Protein AF-A0A357IWF5-F1 (afdb_monomer_lite)

Radius of gyration: 21.74 Å; chains: 1; bounding box: 66×55×66 Å

Secondary structure (DSSP, 8-state):
-HHHHHHHHHHHHHHHHHHHT-EE--S--TTEEEE--HHHHHHTPPEEE-GGG---SEEEEEEEEETTS-EEEEEEEEESS------SHHHHHHIIIIISSS-HHHHHH-SSEEEEEEEEEEE-TT-TBTTEEEEEEEEEEESS--TTSSS--EEEEEEESS-TTHHHHHHHH-S--GGGT---GGG-EEEE-STTT-EEE--S--TT--PPB-PPEEE--HHHHHHTT---SEEBTTB-PPS--GGGSS-PPP--PPPTT---

Foldseek 3Di:
DVVVVVVVVVVCVVVVQFVVQKDFDDLDDPFKAWDDDLQLCQFQFFWEQEPPLDAFPAWAKTWIQGPVRKIKMKIKGWAQWQAQPDDDPLSVCLCCCDTPPVVLVCQAFNGTDIFIKMWIWDAACPDPGPRIFTQKIKGWAFDPDDSHHNDTDTDIDMAGALGPPVVVVCVVPDDPPPCSRTNGNQQSYWYQDHRNHHTDGDRDDDVVRHDIGTHRYDYCDPVNCVNRLQDDSMHGPSYDHDDDDSSRSDHDDDPPDPDPDDDD

Sequence (264 aa):
MKHLIWIASLCLLIAGSYLCSLKNHTAEIAGFHPARNDSLAKTFAPGLRAGEYGIPERLLYRMSEASDGSIHIAYFFVWPYERNDSPGIMPWLSRTLYTDGLSLQGILFGPGDVEVIYLVLERNSGGPADGYRIKSMEFETAGDYDPRDFGVSHLPVQYTFPLESASDLRAAHGPNSDFLSFPGSRHLIFRVISWNHMFEWEPASRAGAEETVSLRPEYFSEEDWNHFGMFKPVESIVSRNRAHPEFAREAVPISIAPKPGVKK

Structure (mmCIF, N/CA/C/O backbone):
data_AF-A0A357IWF5-F1
#
_entry.id   AF-A0A357IWF5-F1
#
loop_
_atom_site.group_PDB
_atom_site.id
_atom_site.type_symbol
_atom_site.label_atom_id
_atom_site.label_alt_id
_atom_site.label_comp_id
_atom_site.label_asym_id
_atom_site.label_entity_id
_atom_site.label_seq_id
_atom_site.pdbx_PDB_ins_code
_atom_site.Cartn_x
_atom_site.Cartn_y
_atom_site.Cartn_z
_atom_site.occupancy
_atom_site.B_iso_or_equiv
_atom_site.auth_seq_id
_atom_site.auth_comp_id
_atom_site.auth_asym_id
_atom_site.auth_atom_id
_atom_site.pdbx_PDB_model_num
ATOM 1 N N . MET A 1 1 ? 40.881 30.559 10.255 1.00 66.25 1 MET A N 1
ATOM 2 C CA . MET A 1 1 ? 39.658 31.262 10.719 1.00 66.25 1 MET A CA 1
ATOM 3 C C . MET A 1 1 ? 38.550 31.326 9.669 1.00 66.25 1 MET A C 1
ATOM 5 O O . MET A 1 1 ? 37.487 30.807 9.959 1.00 66.25 1 MET A O 1
ATOM 9 N N . LYS A 1 2 ? 38.758 31.876 8.458 1.00 72.06 2 LYS A N 1
ATOM 10 C CA . LYS A 1 2 ? 37.687 31.993 7.437 1.00 72.06 2 LYS A CA 1
ATOM 11 C C . LYS A 1 2 ? 36.999 30.659 7.083 1.00 72.06 2 LYS A C 1
ATOM 13 O O . LYS A 1 2 ? 35.780 30.604 7.082 1.00 72.06 2 LYS A O 1
ATOM 18 N N . HIS A 1 3 ? 37.753 29.576 6.879 1.00 72.44 3 HIS A N 1
ATOM 19 C CA . HIS A 1 3 ? 37.180 28.248 6.595 1.00 72.44 3 HIS A CA 1
ATOM 20 C C . HIS A 1 3 ? 36.338 27.673 7.745 1.00 72.44 3 HIS A C 1
ATOM 22 O O . HIS A 1 3 ? 35.341 27.011 7.495 1.00 72.44 3 HIS A O 1
ATOM 28 N N . LEU A 1 4 ? 36.696 27.973 8.998 1.00 79.69 4 LEU A N 1
ATOM 29 C CA . LEU A 1 4 ? 35.954 27.500 10.169 1.00 79.69 4 LEU A CA 1
ATOM 30 C C . LEU A 1 4 ? 34.581 28.185 10.276 1.00 79.69 4 LEU A C 1
ATOM 32 O O . LEU A 1 4 ? 33.602 27.543 10.635 1.00 79.69 4 LEU A O 1
ATOM 36 N N . ILE A 1 5 ? 34.509 29.469 9.903 1.00 85.25 5 ILE A N 1
ATOM 37 C CA . ILE A 1 5 ? 33.255 30.233 9.849 1.00 85.25 5 ILE A CA 1
ATOM 38 C C . ILE A 1 5 ? 32.333 29.659 8.766 1.00 85.25 5 ILE A C 1
ATOM 40 O O . ILE A 1 5 ? 31.169 29.399 9.045 1.00 85.25 5 ILE A O 1
ATOM 44 N N . TRP A 1 6 ? 32.856 29.375 7.566 1.00 83.25 6 TRP A N 1
ATOM 45 C CA . TRP A 1 6 ? 32.070 28.766 6.483 1.00 83.25 6 TRP A CA 1
ATOM 46 C C . TRP A 1 6 ? 31.520 27.384 6.845 1.00 83.25 6 TRP A C 1
ATOM 48 O O . TRP A 1 6 ? 30.351 27.108 6.586 1.00 83.25 6 TRP A O 1
ATOM 58 N N . ILE A 1 7 ? 32.334 26.537 7.482 1.00 87.44 7 ILE A N 1
ATOM 59 C CA . ILE A 1 7 ? 31.899 25.210 7.938 1.00 87.44 7 ILE A CA 1
ATOM 60 C C . ILE A 1 7 ? 30.799 25.346 8.997 1.00 87.44 7 ILE A C 1
ATOM 62 O O . ILE A 1 7 ? 29.767 24.693 8.886 1.00 87.44 7 ILE A O 1
ATOM 66 N N . ALA A 1 8 ? 30.972 26.229 9.984 1.00 86.88 8 ALA A N 1
ATOM 67 C CA . ALA A 1 8 ? 29.962 26.454 11.016 1.00 86.88 8 ALA A CA 1
ATOM 68 C C . ALA A 1 8 ? 28.636 26.971 10.430 1.00 86.88 8 ALA A C 1
ATOM 70 O O . ALA A 1 8 ? 27.572 26.479 10.800 1.00 86.88 8 ALA A O 1
ATOM 71 N N . SER A 1 9 ? 28.687 27.911 9.481 1.00 86.69 9 SER A N 1
ATOM 72 C CA . SER A 1 9 ? 27.496 28.416 8.788 1.00 86.69 9 SER A CA 1
ATOM 73 C C . SER A 1 9 ? 26.788 27.330 7.978 1.00 86.69 9 SER A C 1
ATOM 75 O O . SER A 1 9 ? 25.564 27.243 8.026 1.00 86.69 9 SER A O 1
ATOM 77 N N . LEU A 1 10 ? 27.534 26.471 7.278 1.00 88.25 10 LEU A N 1
ATOM 78 C CA . LEU A 1 10 ? 26.957 25.351 6.535 1.00 88.25 10 LEU A CA 1
ATOM 79 C C . LEU A 1 10 ? 26.304 24.327 7.474 1.00 88.25 10 LEU A C 1
ATOM 81 O O . LEU A 1 10 ? 25.173 23.915 7.230 1.00 88.25 10 LEU A O 1
ATOM 85 N N . CYS A 1 11 ? 26.966 23.966 8.576 1.00 87.75 11 CYS A N 1
ATOM 86 C CA . CYS A 1 11 ? 26.395 23.067 9.580 1.00 87.75 11 CYS A CA 1
ATOM 87 C C . CYS A 1 11 ? 25.113 23.638 10.197 1.00 87.75 11 CYS A C 1
ATOM 89 O O . CYS A 1 11 ? 24.149 22.900 10.375 1.00 87.75 11 CYS A O 1
ATOM 91 N N . LEU A 1 12 ? 25.072 24.944 10.483 1.00 89.25 12 LEU A N 1
ATOM 92 C CA . LEU A 1 12 ? 23.871 25.613 10.990 1.00 89.25 12 LEU A CA 1
ATOM 93 C C . LEU A 1 12 ? 22.735 25.622 9.963 1.00 89.25 12 LEU A C 1
ATOM 95 O O . LEU A 1 12 ? 21.587 25.415 10.343 1.00 89.25 12 LEU A O 1
ATOM 99 N N . LEU A 1 13 ? 23.032 25.814 8.675 1.00 88.31 13 LEU A N 1
ATOM 100 C CA . LEU A 1 13 ? 22.029 25.736 7.608 1.00 88.31 13 LEU A CA 1
ATOM 101 C C . LEU A 1 13 ? 21.475 24.318 7.447 1.00 88.31 13 LEU A C 1
ATOM 103 O O . LEU A 1 13 ? 20.263 24.153 7.322 1.00 88.31 13 LEU A O 1
ATOM 107 N N . ILE A 1 14 ? 22.336 23.298 7.487 1.00 85.69 14 ILE A N 1
ATOM 108 C CA . ILE A 1 14 ? 21.919 21.891 7.420 1.00 85.69 14 ILE A CA 1
ATOM 109 C C . ILE A 1 14 ? 21.080 21.531 8.650 1.00 85.69 14 ILE A C 1
ATOM 111 O O . ILE A 1 14 ? 19.993 20.979 8.503 1.00 85.69 14 ILE A O 1
ATOM 115 N N . ALA A 1 15 ? 21.537 21.894 9.852 1.00 84.12 15 ALA A N 1
ATOM 116 C CA . ALA A 1 15 ? 20.805 21.651 11.092 1.00 84.12 15 ALA A CA 1
ATOM 117 C C . ALA A 1 15 ? 19.459 22.390 11.113 1.00 84.12 15 ALA A C 1
ATOM 119 O O . ALA A 1 15 ? 18.442 21.796 11.456 1.00 84.12 15 ALA A O 1
ATOM 120 N N . GLY A 1 16 ? 19.432 23.658 10.691 1.00 85.12 16 GLY A N 1
ATOM 121 C CA . GLY A 1 16 ? 18.205 24.442 10.563 1.00 85.12 16 GLY A CA 1
ATOM 122 C C . GLY A 1 16 ? 17.228 23.820 9.566 1.00 85.12 16 GLY A C 1
ATOM 123 O O . GLY A 1 16 ? 16.059 23.641 9.890 1.00 85.12 16 GLY A O 1
ATOM 124 N N . SER A 1 17 ? 17.714 23.400 8.395 1.00 79.00 17 SER A N 1
ATOM 125 C CA . SER A 1 17 ? 16.893 22.732 7.374 1.00 79.00 17 SER A CA 1
ATOM 126 C C . SER A 1 17 ? 16.339 21.394 7.869 1.00 79.00 17 SER A C 1
ATOM 128 O O . SER A 1 17 ? 15.168 21.094 7.645 1.00 79.00 17 SER A O 1
ATOM 130 N N . TYR A 1 18 ? 17.150 20.609 8.584 1.00 83.69 18 TYR A N 1
ATOM 131 C CA . TYR A 1 18 ? 16.715 19.358 9.202 1.00 83.69 18 TYR A CA 1
ATOM 132 C C . TYR A 1 18 ? 15.609 19.600 10.236 1.00 83.69 18 TYR A C 1
ATOM 134 O O . TYR A 1 18 ? 14.550 18.982 10.144 1.00 83.69 18 TYR A O 1
ATOM 142 N N . LEU A 1 19 ? 15.811 20.542 11.163 1.00 80.25 19 LEU A N 1
ATOM 143 C CA . LEU A 1 19 ? 14.831 20.875 12.201 1.00 80.25 19 LEU A CA 1
ATOM 144 C C . LEU A 1 19 ? 13.518 21.407 11.612 1.00 80.25 19 LEU A C 1
ATOM 146 O O . LEU A 1 19 ? 12.446 21.000 12.049 1.00 80.25 19 LEU A O 1
ATOM 150 N N . CYS A 1 20 ? 13.585 22.264 10.591 1.00 81.56 20 CYS A N 1
ATOM 151 C CA . CYS A 1 20 ? 12.398 22.764 9.893 1.00 81.56 20 CYS A CA 1
ATOM 152 C C . CYS A 1 20 ? 11.666 21.684 9.081 1.00 81.56 20 CYS A C 1
ATOM 154 O O . CYS A 1 20 ? 10.508 21.886 8.726 1.00 81.56 20 CYS A O 1
ATOM 156 N N . SER A 1 21 ? 12.314 20.555 8.777 1.00 80.62 21 SER A N 1
ATOM 157 C CA . SER A 1 21 ? 11.693 19.447 8.042 1.00 80.62 21 SER A CA 1
ATOM 158 C C . SER A 1 21 ? 10.912 18.472 8.922 1.00 80.62 21 SER A C 1
ATOM 160 O O . SER A 1 21 ? 10.249 17.587 8.380 1.00 80.62 21 SER A O 1
ATOM 162 N N . LEU A 1 22 ? 10.996 18.615 10.251 1.00 83.75 22 LEU A N 1
ATOM 163 C CA . LEU A 1 22 ? 10.382 17.673 11.178 1.00 83.75 22 LEU A CA 1
ATOM 164 C C . LEU A 1 22 ? 8.854 17.736 11.102 1.00 83.75 22 LEU A C 1
ATOM 166 O O . LEU A 1 22 ? 8.255 18.793 11.306 1.00 83.75 22 LEU A O 1
ATOM 170 N N . LYS A 1 23 ? 8.221 16.589 10.849 1.00 84.56 23 LYS A N 1
ATOM 171 C CA . LYS A 1 23 ? 6.759 16.431 10.888 1.00 84.56 23 LYS A CA 1
ATOM 172 C C . LYS A 1 23 ? 6.392 15.401 11.941 1.00 84.56 23 LYS A C 1
ATOM 174 O O . LYS A 1 23 ? 6.958 14.315 11.943 1.00 84.56 23 LYS A O 1
ATOM 179 N N . ASN A 1 24 ? 5.452 15.746 12.817 1.00 86.81 24 ASN A N 1
ATOM 180 C CA . ASN A 1 24 ? 4.969 14.843 13.857 1.00 86.81 24 ASN A CA 1
ATOM 181 C C . ASN A 1 24 ? 3.695 14.140 13.392 1.00 86.81 24 ASN A C 1
ATOM 183 O O . ASN A 1 24 ? 2.806 14.785 12.836 1.00 86.81 24 ASN A O 1
ATOM 187 N N . HIS A 1 25 ? 3.598 12.850 13.687 1.00 83.31 25 HIS A N 1
ATOM 188 C CA . HIS A 1 25 ? 2.455 12.005 13.365 1.00 83.31 25 HIS A CA 1
ATOM 189 C C . HIS A 1 25 ? 1.980 11.259 14.608 1.00 83.31 25 HIS A C 1
ATOM 191 O O . HIS A 1 25 ? 2.790 10.847 15.440 1.00 83.31 25 HIS A O 1
ATOM 197 N N . THR A 1 26 ? 0.671 11.047 14.722 1.00 80.88 26 THR A N 1
ATOM 198 C CA . THR A 1 26 ? 0.081 10.216 15.779 1.00 80.88 26 THR A CA 1
ATOM 199 C C . THR A 1 26 ? -0.259 8.834 15.235 1.00 80.88 26 THR A C 1
ATOM 201 O O . THR A 1 26 ? -0.707 8.688 14.094 1.00 80.88 26 THR A O 1
ATOM 204 N N . ALA A 1 27 ? -0.015 7.813 16.058 1.00 74.06 27 ALA A N 1
ATOM 205 C CA . ALA A 1 27 ? -0.447 6.451 15.762 1.00 74.06 27 ALA A CA 1
ATOM 206 C C . ALA A 1 27 ? -1.954 6.278 16.010 1.00 74.06 27 ALA A C 1
ATOM 208 O O . ALA A 1 27 ? -2.603 5.572 15.250 1.00 74.06 27 ALA A O 1
ATOM 209 N N . GLU A 1 28 ? -2.493 6.974 17.018 1.00 77.44 28 GLU A N 1
ATOM 210 C CA . GLU A 1 28 ? -3.918 6.958 17.350 1.00 77.44 28 GLU A CA 1
ATOM 211 C C . GLU A 1 28 ? -4.731 7.704 16.294 1.00 77.44 28 GLU A C 1
ATOM 213 O O . GLU A 1 28 ? -4.536 8.909 16.085 1.00 77.44 28 GLU A O 1
ATOM 218 N N . ILE A 1 29 ? -5.656 6.985 15.654 1.00 83.12 29 ILE A N 1
ATOM 219 C CA . ILE A 1 29 ? -6.571 7.530 14.649 1.00 83.12 29 ILE A CA 1
ATOM 220 C C . ILE A 1 29 ? -8.004 7.401 15.154 1.00 83.12 29 ILE A C 1
ATOM 222 O O . ILE A 1 29 ? -8.548 6.307 15.298 1.00 83.12 29 ILE A O 1
ATOM 226 N N . ALA A 1 30 ? -8.638 8.543 15.407 1.00 85.56 30 ALA A N 1
ATOM 227 C CA . ALA A 1 30 ? -10.015 8.579 15.872 1.00 85.56 30 ALA A CA 1
ATOM 228 C C . ALA A 1 30 ? -10.975 7.957 14.841 1.00 85.56 30 ALA A C 1
ATOM 230 O O . ALA A 1 30 ? -10.886 8.228 13.646 1.00 85.56 30 ALA A O 1
ATOM 231 N N . GLY A 1 31 ? -11.938 7.167 15.323 1.00 90.06 31 GLY A N 1
ATOM 232 C CA . GLY A 1 31 ? -13.009 6.602 14.495 1.00 90.06 31 GLY A CA 1
ATOM 233 C C . GLY A 1 31 ? -12.694 5.260 13.832 1.00 90.06 31 GLY A C 1
ATOM 234 O O . GLY A 1 31 ? -13.575 4.728 13.156 1.00 90.06 31 GLY A O 1
ATOM 235 N N . PHE A 1 32 ? -11.504 4.699 14.063 1.00 93.56 32 PHE A N 1
ATOM 236 C CA . PHE A 1 32 ? -11.125 3.358 13.620 1.00 93.56 32 PHE A CA 1
ATOM 237 C C . PHE A 1 32 ? -10.750 2.469 14.803 1.00 93.56 32 PHE A C 1
ATOM 239 O O . PHE A 1 32 ? -10.119 2.914 15.761 1.00 93.56 32 PHE A O 1
ATOM 246 N N . HIS A 1 33 ? -11.117 1.195 14.713 1.00 94.38 33 HIS A N 1
ATOM 247 C CA . HIS A 1 33 ? -10.737 0.170 15.674 1.00 94.38 33 HIS A CA 1
ATOM 248 C C . HIS A 1 33 ? -9.959 -0.938 14.960 1.00 94.38 33 HIS A C 1
ATOM 250 O O . HIS A 1 33 ? -10.519 -1.553 14.047 1.00 94.38 33 HIS A O 1
ATOM 256 N N . PRO A 1 34 ? -8.696 -1.215 15.341 1.00 94.50 34 PRO A N 1
AT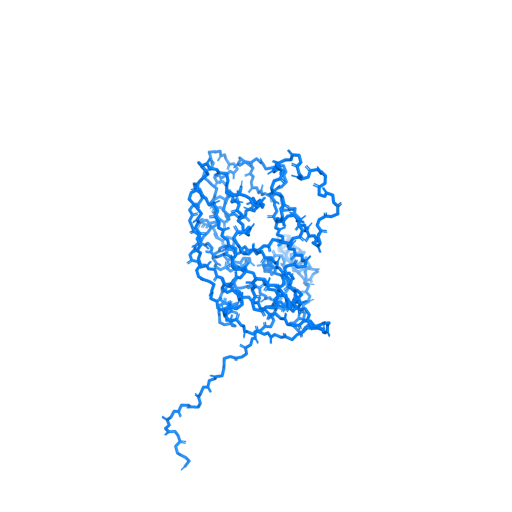OM 257 C CA . PRO A 1 34 ? -7.905 -2.248 14.688 1.00 94.50 34 PRO A CA 1
ATOM 258 C C . PRO A 1 34 ? -8.593 -3.607 14.825 1.00 94.50 34 PRO A C 1
ATOM 260 O O . PRO A 1 34 ? -9.034 -4.009 15.903 1.00 94.50 34 PRO A O 1
ATOM 263 N N . ALA A 1 35 ? -8.671 -4.324 13.711 1.00 94.25 35 ALA A N 1
ATOM 264 C CA . ALA A 1 35 ? -9.349 -5.602 13.599 1.00 94.25 35 ALA A CA 1
ATOM 265 C C . ALA A 1 35 ? -8.455 -6.636 12.905 1.00 94.25 35 ALA A C 1
ATOM 267 O O . ALA A 1 35 ? -7.536 -6.326 12.144 1.00 94.25 35 ALA A O 1
ATOM 268 N N . ARG A 1 36 ? -8.727 -7.912 13.177 1.00 95.31 36 ARG A N 1
ATOM 269 C CA . ARG A 1 36 ? -8.053 -9.033 12.525 1.00 95.31 36 ARG A CA 1
ATOM 270 C C . ARG A 1 36 ? -9.082 -10.085 12.144 1.00 95.31 36 ARG A C 1
ATOM 272 O O . ARG A 1 36 ? -9.692 -10.706 13.009 1.00 95.31 36 ARG A O 1
ATOM 279 N N . ASN A 1 37 ? -9.239 -10.297 10.840 1.00 94.88 37 ASN A N 1
ATOM 280 C CA . ASN A 1 37 ? -10.069 -11.358 10.286 1.00 94.88 37 ASN A CA 1
ATOM 281 C C . ASN A 1 37 ? -9.381 -11.987 9.066 1.00 94.88 37 ASN A C 1
ATOM 283 O O . ASN A 1 37 ? -9.545 -11.534 7.934 1.00 94.88 37 ASN A O 1
ATOM 287 N N . ASP A 1 38 ? -8.598 -13.034 9.321 1.00 95.44 38 ASP A N 1
ATOM 288 C CA . ASP A 1 38 ? -7.773 -13.719 8.321 1.00 95.44 38 ASP A CA 1
ATOM 289 C C . ASP A 1 38 ? -8.630 -14.346 7.199 1.00 95.44 38 ASP A C 1
ATOM 291 O O . ASP A 1 38 ? -8.203 -14.404 6.046 1.00 95.44 38 ASP A O 1
ATOM 295 N N . SER A 1 39 ? -9.858 -14.789 7.509 1.00 93.19 39 SER A N 1
ATOM 296 C CA . SER A 1 39 ? -10.787 -15.366 6.521 1.00 93.19 39 SER A CA 1
ATOM 297 C C . SER A 1 39 ? -11.302 -14.309 5.546 1.00 93.19 39 SER A C 1
ATOM 299 O O . SER A 1 39 ? -11.280 -14.509 4.328 1.00 93.19 39 SER A O 1
ATOM 301 N N . LEU A 1 40 ? -11.712 -13.153 6.074 1.00 93.00 40 LEU A N 1
ATOM 302 C CA . LEU A 1 40 ? -12.192 -12.038 5.263 1.00 93.00 40 LEU A CA 1
ATOM 303 C C . LEU A 1 40 ? -11.060 -11.458 4.406 1.00 93.00 40 LEU A C 1
ATOM 305 O O . LEU A 1 40 ? -11.250 -11.251 3.209 1.00 93.00 40 LEU A O 1
ATOM 309 N N . ALA A 1 41 ? -9.869 -11.284 4.989 1.00 95.25 41 ALA A N 1
ATOM 310 C CA . ALA A 1 41 ? -8.685 -10.831 4.260 1.00 95.25 41 ALA A CA 1
ATOM 311 C C . ALA A 1 41 ? -8.306 -11.800 3.129 1.00 95.25 41 ALA A C 1
ATOM 313 O O . ALA A 1 41 ? -8.039 -11.386 2.008 1.00 95.25 41 ALA A O 1
ATOM 314 N N . LYS A 1 42 ? -8.352 -13.115 3.377 1.00 94.19 42 LYS A N 1
ATOM 315 C CA . LYS A 1 42 ? -8.145 -14.118 2.322 1.00 94.19 42 LYS A CA 1
ATOM 316 C C . LYS A 1 42 ? -9.200 -14.029 1.226 1.00 94.19 42 LYS A C 1
ATOM 318 O O . LYS A 1 42 ? -8.881 -14.223 0.057 1.00 94.19 42 LYS A O 1
ATOM 323 N N . THR A 1 43 ? -10.446 -13.761 1.599 1.00 91.44 43 THR A N 1
ATOM 324 C CA . THR A 1 43 ? -11.548 -13.687 0.643 1.00 91.44 43 THR A CA 1
ATOM 325 C C . THR A 1 43 ? -11.371 -12.520 -0.309 1.00 91.44 43 THR A C 1
ATOM 327 O O . THR A 1 43 ? -11.578 -12.714 -1.495 1.00 91.44 43 THR A O 1
ATOM 330 N N . PHE A 1 44 ? -10.946 -11.352 0.170 1.00 93.12 44 PHE A N 1
ATOM 331 C CA . PHE A 1 44 ? -10.769 -10.144 -0.643 1.00 93.12 44 PHE A CA 1
ATOM 332 C C . PHE A 1 44 ? -9.307 -9.871 -1.033 1.00 93.12 44 PHE A C 1
ATOM 334 O O . PHE A 1 44 ? -8.973 -8.740 -1.377 1.00 93.12 44 PHE A O 1
ATOM 341 N N . ALA A 1 45 ? -8.440 -10.885 -0.980 1.00 94.56 45 ALA A N 1
ATOM 342 C CA . ALA A 1 45 ? -7.034 -10.735 -1.325 1.00 94.56 45 ALA A CA 1
ATOM 343 C C . ALA A 1 45 ? -6.869 -10.381 -2.817 1.00 94.56 45 ALA A C 1
ATOM 345 O O . ALA A 1 45 ? -7.402 -11.106 -3.666 1.00 94.56 45 ALA A O 1
ATOM 346 N N . PRO A 1 46 ? -6.135 -9.307 -3.156 1.00 94.12 46 PRO A N 1
ATOM 347 C CA . PRO A 1 46 ? -5.839 -8.973 -4.541 1.00 94.12 46 PRO A CA 1
ATOM 348 C C . PRO A 1 46 ? -4.875 -9.990 -5.169 1.00 94.12 46 PRO A C 1
ATOM 350 O O . PRO A 1 46 ? -3.936 -10.468 -4.530 1.00 94.12 46 PRO A O 1
ATOM 353 N N . GLY A 1 47 ? -5.106 -10.310 -6.440 1.00 92.12 47 GLY A N 1
ATOM 354 C CA . GLY A 1 47 ? -4.175 -11.053 -7.286 1.00 92.12 47 GLY A CA 1
ATOM 355 C C . GLY A 1 47 ? -3.336 -10.111 -8.145 1.00 92.12 47 GLY A C 1
ATOM 356 O O . GLY A 1 47 ? -3.797 -9.028 -8.509 1.00 92.12 47 GLY A O 1
ATOM 357 N N . LEU A 1 48 ? -2.128 -10.541 -8.510 1.00 91.31 48 LEU A N 1
ATOM 358 C CA . LEU A 1 48 ? -1.211 -9.764 -9.343 1.00 91.31 48 LEU A CA 1
ATOM 359 C C . LEU A 1 48 ? -0.909 -10.443 -10.676 1.00 91.31 48 LEU A C 1
ATOM 361 O O . LEU A 1 48 ? -0.727 -11.656 -10.744 1.00 91.31 48 LEU A O 1
ATOM 365 N N . ARG A 1 49 ? -0.770 -9.639 -11.727 1.00 90.25 49 ARG A N 1
ATOM 366 C CA . ARG A 1 49 ? -0.036 -9.977 -12.950 1.00 90.25 49 ARG A CA 1
ATOM 367 C C . ARG A 1 49 ? 1.255 -9.187 -12.937 1.00 90.25 49 ARG A C 1
ATOM 369 O O . ARG A 1 49 ? 1.252 -7.989 -13.205 1.00 90.25 49 ARG A O 1
ATOM 376 N N . ALA A 1 50 ? 2.317 -9.846 -12.503 1.00 83.88 50 ALA A N 1
ATOM 377 C CA . ALA A 1 50 ? 3.558 -9.162 -12.184 1.00 83.88 50 ALA A CA 1
ATOM 378 C C . ALA A 1 50 ? 4.597 -9.194 -13.318 1.00 83.88 50 ALA A C 1
ATOM 380 O O . ALA A 1 50 ? 5.549 -8.418 -13.310 1.00 83.88 50 ALA A O 1
ATOM 381 N N . GLY A 1 51 ? 4.396 -10.070 -14.302 1.00 82.50 51 GLY A N 1
ATOM 382 C CA . GLY A 1 51 ? 5.227 -10.204 -15.490 1.00 82.50 51 GLY A CA 1
ATOM 383 C C . GLY A 1 51 ? 6.724 -10.229 -15.258 1.00 82.50 51 GLY A C 1
ATOM 384 O O . GLY A 1 51 ? 7.233 -11.012 -14.455 1.00 82.50 51 GLY A O 1
ATOM 385 N N . GLU A 1 52 ? 7.448 -9.394 -16.000 1.00 81.31 52 GLU A N 1
ATOM 386 C CA . GLU A 1 52 ? 8.913 -9.350 -15.959 1.00 81.31 52 GLU A CA 1
ATOM 387 C C . GLU A 1 52 ? 9.479 -8.821 -14.632 1.00 81.31 52 GLU A C 1
ATOM 389 O O . GLU A 1 52 ? 10.650 -9.060 -14.313 1.00 81.31 52 GLU A O 1
ATOM 394 N N . TYR A 1 53 ? 8.643 -8.164 -13.826 1.00 82.38 53 TYR A N 1
ATOM 395 C CA . TYR A 1 53 ? 9.035 -7.532 -12.571 1.00 82.38 53 TYR A CA 1
ATOM 396 C C . TYR A 1 53 ? 9.244 -8.530 -11.420 1.00 82.38 53 TYR A C 1
ATOM 398 O O . TYR A 1 53 ? 9.819 -8.169 -10.394 1.00 82.38 53 TYR A O 1
ATOM 406 N N . GLY A 1 54 ? 8.893 -9.806 -11.617 1.00 83.94 54 GLY A N 1
ATOM 407 C CA . GLY A 1 54 ? 8.996 -10.857 -10.602 1.00 83.94 54 GLY A CA 1
ATOM 408 C C . GLY A 1 54 ? 7.748 -10.926 -9.727 1.00 83.94 54 GLY A C 1
ATOM 409 O O . GLY A 1 54 ? 6.754 -10.286 -10.022 1.00 83.94 54 GLY A O 1
ATOM 410 N N . ILE A 1 55 ? 7.773 -11.709 -8.652 1.00 88.94 55 ILE A N 1
ATOM 411 C CA . ILE A 1 55 ? 6.622 -11.896 -7.752 1.00 88.94 55 ILE A CA 1
ATOM 412 C C . ILE A 1 55 ? 6.977 -11.310 -6.376 1.00 88.94 55 ILE A C 1
ATOM 414 O O . ILE A 1 55 ? 8.117 -11.508 -5.947 1.00 88.94 55 ILE A O 1
ATOM 418 N N . PRO A 1 56 ? 6.047 -10.639 -5.667 1.00 92.69 56 PRO A N 1
ATOM 419 C CA . PRO A 1 56 ? 6.297 -10.204 -4.297 1.00 92.69 56 PRO A CA 1
ATOM 420 C C . PRO A 1 56 ? 6.565 -11.400 -3.379 1.00 92.69 56 PRO A C 1
ATOM 422 O O . PRO A 1 56 ? 5.978 -12.472 -3.533 1.00 92.69 56 PRO A O 1
ATOM 425 N N . GLU A 1 57 ? 7.413 -11.211 -2.377 1.00 94.31 57 GLU A N 1
ATOM 426 C CA . GLU A 1 57 ? 7.737 -12.248 -1.397 1.00 94.31 57 GLU A CA 1
ATOM 427 C C . GLU A 1 57 ? 6.559 -12.532 -0.469 1.00 94.31 57 GLU A C 1
ATOM 429 O O . GLU A 1 57 ? 6.336 -13.678 -0.069 1.00 94.31 57 GLU A O 1
ATOM 434 N N . ARG A 1 58 ? 5.811 -11.484 -0.100 1.00 96.31 58 ARG A N 1
ATOM 435 C CA . ARG A 1 58 ? 4.715 -11.567 0.869 1.00 96.31 58 ARG A CA 1
ATOM 436 C C . ARG A 1 58 ? 3.560 -10.657 0.473 1.00 96.31 58 ARG A C 1
ATOM 438 O O . ARG A 1 58 ? 3.748 -9.607 -0.136 1.00 96.31 58 ARG A O 1
ATOM 445 N N . LEU A 1 59 ? 2.363 -11.063 0.883 1.00 97.56 59 LEU A N 1
ATOM 446 C CA . LEU A 1 59 ? 1.177 -10.216 0.925 1.00 97.56 59 LEU A CA 1
ATOM 447 C C . LEU A 1 59 ? 0.784 -10.067 2.389 1.00 97.56 59 LEU A C 1
ATOM 449 O O . LEU A 1 59 ? 0.327 -11.024 3.010 1.00 97.56 59 LEU A O 1
ATOM 453 N N . LEU A 1 60 ? 0.984 -8.885 2.952 1.00 98.06 60 LEU A N 1
ATOM 454 C CA . LEU A 1 60 ? 0.591 -8.575 4.321 1.00 98.06 60 LEU A CA 1
ATOM 455 C C . LEU A 1 60 ? -0.729 -7.813 4.318 1.00 98.06 60 LEU A C 1
ATOM 457 O O . LEU A 1 60 ? -1.093 -7.206 3.315 1.00 98.06 60 LEU A O 1
ATOM 461 N N . TYR A 1 61 ? -1.465 -7.815 5.425 1.00 98.19 61 TYR A N 1
ATOM 462 C CA . TYR A 1 61 ? -2.634 -6.951 5.553 1.00 98.19 61 TYR A CA 1
ATOM 463 C C . TYR A 1 61 ? -2.794 -6.353 6.946 1.00 98.19 61 TYR A C 1
ATOM 465 O O . TYR A 1 61 ? -2.489 -6.985 7.960 1.00 98.19 61 TYR A O 1
ATOM 473 N N . ARG A 1 62 ? -3.357 -5.144 6.990 1.00 97.50 62 ARG A N 1
ATOM 474 C CA . ARG A 1 62 ? -3.966 -4.566 8.193 1.00 97.50 62 ARG A CA 1
ATOM 475 C C . ARG A 1 62 ? -5.418 -4.242 7.931 1.00 97.50 62 ARG A C 1
ATOM 477 O O . ARG A 1 62 ? -5.818 -3.983 6.798 1.00 97.50 62 ARG A O 1
ATOM 484 N N . MET A 1 63 ? -6.206 -4.293 8.991 1.00 96.88 63 MET A N 1
ATOM 485 C CA . MET A 1 63 ? -7.643 -4.121 8.922 1.00 96.88 63 MET A CA 1
ATOM 486 C C . MET A 1 63 ? -8.116 -3.312 10.119 1.00 96.88 63 MET A C 1
ATOM 488 O O . MET A 1 63 ? -7.610 -3.506 11.223 1.00 96.88 63 MET A O 1
ATOM 492 N N . SER A 1 64 ? -9.108 -2.459 9.892 1.00 96.88 64 SER A N 1
ATOM 493 C CA . SER A 1 64 ? -9.801 -1.722 10.946 1.00 96.88 64 SER A CA 1
ATOM 494 C C . SER A 1 64 ? -11.294 -1.646 10.645 1.00 96.88 64 SER A C 1
ATOM 496 O O . SER A 1 64 ? -11.702 -1.606 9.485 1.00 96.88 64 SER A O 1
ATOM 498 N N . GLU A 1 65 ? -12.112 -1.635 11.690 1.00 95.75 65 GLU A N 1
ATOM 499 C CA . GLU A 1 65 ? -13.543 -1.343 11.601 1.00 95.75 65 GLU A CA 1
ATOM 500 C C . GLU A 1 65 ? -13.761 0.145 11.880 1.00 95.75 65 GLU A C 1
ATOM 502 O O . GLU A 1 65 ? -13.254 0.682 12.869 1.00 95.75 65 GLU A O 1
ATOM 507 N N . ALA A 1 66 ? -14.477 0.818 10.985 1.00 95.44 66 ALA A N 1
ATOM 508 C CA . ALA A 1 66 ? -14.882 2.202 11.169 1.00 95.44 66 ALA A CA 1
ATOM 509 C C . ALA A 1 66 ? -16.148 2.294 12.035 1.00 95.44 66 ALA A C 1
ATOM 511 O O . ALA A 1 66 ? -16.889 1.325 12.210 1.00 95.44 66 ALA A O 1
ATOM 512 N N . SER A 1 67 ? -16.440 3.489 12.548 1.00 92.88 67 SER A N 1
ATOM 513 C CA . SER A 1 67 ? -17.617 3.745 13.395 1.00 92.88 67 SER A CA 1
ATOM 514 C C . SER A 1 67 ? -18.970 3.490 12.714 1.00 92.88 67 SER A C 1
ATOM 516 O O . SER A 1 67 ? -19.961 3.248 13.403 1.00 92.88 67 SER A O 1
ATOM 518 N N . ASP A 1 68 ? -19.024 3.513 11.379 1.00 92.94 68 ASP A N 1
ATOM 519 C CA . ASP A 1 68 ? -20.210 3.169 10.583 1.00 92.94 68 ASP A CA 1
ATOM 520 C C . ASP A 1 68 ? -20.366 1.651 10.341 1.00 92.94 68 ASP A C 1
ATOM 522 O O . ASP A 1 68 ? -21.321 1.216 9.694 1.00 92.94 68 ASP A O 1
ATOM 526 N N . GLY A 1 69 ? -19.448 0.838 10.876 1.00 92.62 69 GLY A N 1
ATOM 527 C CA . GLY A 1 69 ? -19.417 -0.616 10.730 1.00 92.62 69 GLY A CA 1
ATOM 528 C C . GLY A 1 69 ? -18.831 -1.109 9.404 1.00 92.62 69 GLY A C 1
ATOM 529 O O . GLY A 1 69 ? -18.913 -2.310 9.114 1.00 92.62 69 GLY A O 1
ATOM 530 N N . SER A 1 70 ? -18.274 -0.219 8.575 1.00 95.25 70 SER A N 1
ATOM 531 C CA . SER A 1 70 ? -17.499 -0.616 7.399 1.00 95.25 70 SER A CA 1
ATOM 532 C C . SER A 1 70 ? -16.125 -1.161 7.800 1.00 95.25 70 SER A C 1
ATOM 534 O O . SER A 1 70 ? -15.539 -0.783 8.816 1.00 95.25 70 SER A O 1
ATOM 536 N N . ILE A 1 71 ? -15.619 -2.102 7.004 1.00 96.38 71 ILE A N 1
ATOM 537 C CA . ILE A 1 71 ? -14.317 -2.732 7.216 1.00 96.38 71 ILE A CA 1
ATOM 538 C C . ILE A 1 71 ? -13.333 -2.155 6.211 1.00 96.38 71 ILE A C 1
ATOM 540 O O . ILE A 1 71 ? -13.527 -2.262 5.004 1.00 96.38 71 ILE A O 1
ATOM 544 N N . HIS A 1 72 ? -12.250 -1.591 6.716 1.00 97.62 72 HIS A N 1
ATOM 545 C CA . HIS A 1 72 ? -11.150 -1.065 5.929 1.00 97.62 72 HIS A CA 1
ATOM 546 C C . HIS A 1 72 ? -10.024 -2.093 5.929 1.00 97.62 72 HIS A C 1
ATOM 548 O O . HIS A 1 72 ? -9.612 -2.542 6.999 1.00 97.62 72 HIS A O 1
ATOM 554 N N . ILE A 1 73 ? -9.535 -2.488 4.754 1.00 97.75 73 ILE A N 1
ATOM 555 C CA . ILE A 1 73 ? -8.422 -3.435 4.614 1.00 97.75 73 ILE A CA 1
ATOM 556 C C . ILE A 1 73 ? -7.352 -2.813 3.728 1.00 97.75 73 ILE A C 1
ATOM 558 O O . ILE A 1 73 ? -7.632 -2.435 2.595 1.00 97.75 73 ILE A O 1
ATOM 562 N N . ALA A 1 74 ? -6.125 -2.743 4.230 1.00 98.19 74 ALA A N 1
ATOM 563 C CA . ALA A 1 74 ? -4.945 -2.413 3.447 1.00 98.19 74 ALA A CA 1
ATOM 564 C C . ALA A 1 74 ? -4.139 -3.691 3.210 1.00 98.19 74 ALA A C 1
ATOM 566 O O . ALA A 1 74 ? -3.775 -4.369 4.174 1.00 98.19 74 ALA A O 1
ATOM 567 N N . TYR A 1 75 ? -3.876 -4.008 1.948 1.00 97.94 75 TYR A N 1
ATOM 568 C CA . TYR A 1 75 ? -3.018 -5.103 1.510 1.00 97.94 75 TYR A CA 1
ATOM 569 C C . TYR A 1 75 ? -1.672 -4.547 1.075 1.00 97.94 75 TYR A C 1
ATOM 571 O O . TYR A 1 75 ? -1.638 -3.630 0.265 1.00 97.94 75 TYR A O 1
ATOM 579 N N . PHE A 1 76 ? -0.592 -5.117 1.596 1.00 97.38 76 PHE A N 1
ATOM 580 C CA . PHE A 1 76 ? 0.776 -4.672 1.388 1.00 97.38 76 PHE A CA 1
ATOM 581 C C . PHE A 1 76 ? 1.565 -5.763 0.666 1.00 97.38 76 PHE A C 1
ATOM 583 O O . PHE A 1 76 ? 1.834 -6.822 1.238 1.00 97.38 76 PHE A O 1
ATOM 590 N N . PHE A 1 77 ? 1.924 -5.522 -0.587 1.00 95.94 77 PHE A N 1
ATOM 591 C CA . PHE A 1 77 ? 2.833 -6.369 -1.344 1.00 95.94 77 PHE A CA 1
ATOM 592 C C . PHE A 1 77 ? 4.266 -6.018 -0.980 1.00 95.94 77 PHE A C 1
ATOM 594 O O . PHE A 1 77 ? 4.673 -4.872 -1.122 1.00 95.94 77 PHE A O 1
ATOM 601 N N . VAL A 1 78 ? 5.014 -7.006 -0.497 1.00 94.69 78 VAL A N 1
ATOM 602 C CA . VAL A 1 78 ? 6.411 -6.829 -0.099 1.00 94.69 78 VAL A CA 1
ATOM 603 C C . VAL A 1 78 ? 7.314 -7.410 -1.172 1.00 94.69 78 VAL A C 1
ATOM 605 O O . VAL A 1 78 ? 7.269 -8.610 -1.449 1.00 94.69 78 VAL A O 1
ATOM 608 N N . TRP A 1 79 ? 8.160 -6.564 -1.733 1.00 92.00 79 TRP A N 1
ATOM 609 C CA . TRP A 1 79 ? 9.219 -6.904 -2.668 1.00 92.00 79 TRP A CA 1
ATOM 610 C C . TRP A 1 79 ? 10.579 -6.820 -1.968 1.00 92.00 79 TRP A C 1
ATOM 612 O O . TRP A 1 79 ? 10.743 -6.045 -1.022 1.00 92.00 79 TRP A O 1
ATOM 622 N N . PRO A 1 80 ? 11.589 -7.572 -2.428 1.00 87.50 80 PRO A N 1
ATOM 623 C CA . PRO A 1 80 ? 12.922 -7.495 -1.836 1.00 87.50 80 PRO A CA 1
ATOM 624 C C . PRO A 1 80 ? 13.606 -6.145 -2.107 1.00 87.50 80 PRO A C 1
ATOM 626 O O . PRO A 1 80 ? 14.411 -5.691 -1.296 1.00 87.50 80 PRO A O 1
ATOM 629 N N . TYR A 1 81 ? 13.301 -5.520 -3.246 1.00 83.00 81 TYR A N 1
ATOM 630 C CA . TYR A 1 81 ? 13.810 -4.222 -3.691 1.00 83.00 81 TYR A CA 1
ATOM 631 C C . TYR A 1 81 ? 12.991 -3.718 -4.888 1.00 83.00 81 TYR A C 1
ATOM 633 O O . TYR A 1 81 ? 12.342 -4.511 -5.574 1.00 83.00 81 TYR A O 1
ATOM 641 N N . GLU A 1 82 ? 13.079 -2.419 -5.169 1.00 82.44 82 GLU A N 1
ATOM 642 C CA . GLU A 1 82 ? 12.539 -1.801 -6.387 1.00 82.44 82 GLU A CA 1
ATOM 643 C C . GLU A 1 82 ? 13.411 -2.165 -7.604 1.00 82.44 82 GLU A C 1
ATOM 645 O O . GLU A 1 82 ? 14.649 -2.119 -7.538 1.00 82.44 82 GLU A O 1
ATOM 650 N N . ARG A 1 83 ? 12.791 -2.543 -8.731 1.00 80.00 83 ARG A N 1
ATOM 651 C CA . ARG A 1 83 ? 13.505 -3.098 -9.895 1.00 80.00 83 ARG A CA 1
ATOM 652 C C . ARG A 1 83 ? 13.338 -2.250 -11.153 1.00 80.00 83 ARG A C 1
ATOM 654 O O . ARG A 1 83 ? 12.367 -2.389 -11.891 1.00 80.00 83 ARG A O 1
ATOM 661 N N . ASN A 1 84 ? 14.363 -1.464 -11.482 1.00 81.69 84 ASN A N 1
ATOM 662 C CA . ASN A 1 84 ? 14.483 -0.793 -12.778 1.00 81.69 84 ASN A CA 1
ATOM 663 C C . ASN A 1 84 ? 15.583 -1.431 -13.637 1.00 81.69 84 ASN A C 1
ATOM 665 O O . ASN A 1 84 ? 16.754 -1.079 -13.497 1.00 81.69 84 ASN A O 1
ATOM 669 N N . ASP A 1 85 ? 15.221 -2.314 -14.568 1.00 81.31 85 ASP A N 1
ATOM 670 C CA . ASP A 1 85 ? 16.182 -3.004 -15.448 1.00 81.31 85 ASP A CA 1
ATOM 671 C C . ASP A 1 85 ? 16.536 -2.224 -16.722 1.00 81.31 85 ASP A C 1
ATOM 673 O O . ASP A 1 85 ? 17.318 -2.688 -17.558 1.00 81.31 85 ASP A O 1
ATOM 677 N N . SER A 1 86 ? 15.994 -1.019 -16.888 1.00 84.12 86 SER A N 1
ATOM 678 C CA . SER A 1 86 ? 16.173 -0.259 -18.117 1.00 84.12 86 SER A CA 1
ATOM 679 C C . SER A 1 86 ? 17.633 0.135 -18.350 1.00 84.12 86 SER A C 1
ATOM 681 O O . SER A 1 86 ? 18.370 0.464 -17.405 1.00 84.12 86 SER A O 1
ATOM 683 N N . PRO A 1 87 ? 18.078 0.161 -19.619 1.00 83.00 87 PRO A N 1
ATOM 684 C CA . PRO A 1 87 ? 19.377 0.707 -19.972 1.00 83.00 87 PRO A CA 1
ATOM 685 C C . PRO A 1 87 ? 19.365 2.239 -19.874 1.00 83.00 87 PRO A C 1
ATOM 687 O O . PRO A 1 87 ? 18.365 2.890 -20.169 1.00 83.00 87 PRO A O 1
ATOM 690 N N . GLY A 1 88 ? 20.508 2.829 -19.520 1.00 85.75 88 GLY A N 1
ATOM 691 C CA . GLY A 1 88 ? 20.698 4.281 -19.500 1.00 85.75 88 GLY A CA 1
ATOM 692 C C . GLY A 1 88 ? 21.460 4.773 -18.273 1.00 85.75 88 GLY A C 1
ATOM 693 O O . GLY A 1 88 ? 21.643 4.042 -17.301 1.00 85.75 88 GLY A O 1
ATOM 694 N N . ILE A 1 89 ? 21.896 6.034 -18.325 1.00 84.62 89 ILE A N 1
ATOM 695 C CA . ILE A 1 89 ? 22.632 6.675 -17.225 1.00 84.62 89 ILE A CA 1
ATOM 696 C C . ILE A 1 89 ? 21.706 6.928 -16.028 1.00 84.62 89 ILE A C 1
ATOM 698 O O . ILE A 1 89 ? 22.113 6.666 -14.901 1.00 84.62 89 ILE A O 1
ATOM 702 N N . MET A 1 90 ? 20.466 7.384 -16.258 1.00 86.56 90 MET A N 1
ATOM 703 C CA . MET A 1 90 ? 19.511 7.651 -15.173 1.00 86.56 90 MET A CA 1
ATOM 704 C C . MET A 1 90 ? 19.066 6.372 -14.444 1.00 86.56 90 MET A C 1
ATOM 706 O O . MET A 1 90 ? 19.195 6.347 -13.220 1.00 86.56 90 MET A O 1
ATOM 710 N N . PRO A 1 91 ? 18.681 5.274 -15.130 1.00 81.38 91 PRO A N 1
ATOM 711 C CA . PRO A 1 91 ? 18.402 4.000 -14.466 1.00 81.38 91 PRO A CA 1
ATOM 712 C C . PRO A 1 91 ? 19.618 3.428 -13.730 1.00 81.38 91 PRO A C 1
ATOM 714 O O . PRO A 1 91 ? 19.494 2.929 -12.616 1.00 81.38 91 PRO A O 1
ATOM 717 N N . TRP A 1 92 ? 20.821 3.536 -14.312 1.00 82.88 92 TRP A N 1
ATOM 718 C CA . TRP A 1 92 ? 22.056 3.113 -13.642 1.00 82.88 92 TRP A CA 1
ATOM 719 C C . TRP A 1 92 ? 22.323 3.909 -12.359 1.00 82.88 92 TRP A C 1
ATOM 721 O O . TRP A 1 92 ? 22.701 3.323 -11.342 1.00 82.88 92 TRP A O 1
ATOM 731 N N . LEU A 1 93 ? 22.106 5.227 -12.394 1.00 79.50 93 LEU A N 1
ATOM 732 C CA . LEU A 1 93 ? 22.257 6.097 -11.234 1.00 79.50 93 LEU A CA 1
ATOM 733 C C . LEU A 1 93 ? 21.219 5.768 -10.157 1.00 79.50 93 LEU A C 1
ATOM 735 O O . LEU A 1 93 ? 21.585 5.671 -8.989 1.00 79.50 93 LEU A O 1
ATOM 739 N N . SER A 1 94 ? 19.959 5.556 -10.549 1.00 80.75 94 SER A N 1
ATOM 740 C CA . SER A 1 94 ? 18.891 5.129 -9.639 1.00 80.75 94 SER A CA 1
ATOM 741 C C . SER A 1 94 ? 19.264 3.811 -8.954 1.00 80.75 94 SER A C 1
ATOM 743 O O . SER A 1 94 ? 19.369 3.775 -7.731 1.00 80.75 94 SER A O 1
ATOM 745 N N . ARG A 1 95 ? 19.654 2.774 -9.709 1.00 82.62 95 ARG A N 1
ATOM 746 C CA . ARG A 1 95 ? 20.106 1.499 -9.123 1.00 82.62 95 ARG A CA 1
ATOM 747 C C . ARG A 1 95 ? 21.287 1.668 -8.167 1.00 82.62 95 ARG A C 1
ATOM 749 O O . ARG A 1 95 ? 21.291 1.134 -7.065 1.00 82.62 95 ARG A O 1
ATOM 756 N N . THR A 1 96 ? 22.293 2.444 -8.561 1.00 77.50 96 THR A N 1
ATOM 757 C CA . THR A 1 96 ? 23.529 2.580 -7.776 1.00 77.50 96 THR A CA 1
ATOM 758 C C . THR A 1 96 ? 23.321 3.398 -6.496 1.00 77.50 96 THR A C 1
ATOM 760 O O . THR A 1 96 ? 23.893 3.065 -5.460 1.00 77.50 96 THR A O 1
ATOM 763 N N . LEU A 1 97 ? 22.527 4.472 -6.538 1.00 76.56 97 LEU A N 1
ATOM 764 C CA . LEU A 1 97 ? 22.321 5.355 -5.383 1.00 76.56 97 LEU A CA 1
ATOM 765 C C . LEU A 1 97 ? 21.140 4.925 -4.506 1.00 76.56 97 LEU A C 1
ATOM 767 O O . LEU A 1 97 ? 21.192 5.083 -3.287 1.00 76.56 97 LEU A O 1
ATOM 771 N N . TYR A 1 98 ? 20.067 4.435 -5.118 1.00 69.00 98 TYR A N 1
ATOM 772 C CA . TYR A 1 98 ? 18.777 4.271 -4.462 1.00 69.00 98 TYR A CA 1
ATOM 773 C C . TYR A 1 98 ? 18.542 2.835 -3.987 1.00 69.00 98 TYR A C 1
ATOM 775 O O . TYR A 1 98 ? 18.307 2.652 -2.790 1.00 69.00 98 TYR A O 1
ATOM 783 N N . THR A 1 99 ? 18.685 1.839 -4.872 1.00 66.19 99 THR A N 1
ATOM 784 C CA . THR A 1 99 ? 18.269 0.451 -4.590 1.00 66.19 99 THR A CA 1
ATOM 785 C C . THR A 1 99 ? 19.410 -0.510 -4.218 1.00 66.19 99 THR A C 1
ATOM 787 O O . THR A 1 99 ? 19.185 -1.394 -3.399 1.00 66.19 99 THR A O 1
ATOM 790 N N . ASP A 1 100 ? 20.638 -0.325 -4.725 1.00 66.56 100 ASP A N 1
ATOM 791 C CA . ASP A 1 100 ? 21.738 -1.305 -4.583 1.00 66.56 100 ASP A CA 1
ATOM 792 C C . ASP A 1 100 ? 22.962 -0.749 -3.808 1.00 66.56 100 ASP A C 1
ATOM 794 O O . ASP A 1 100 ? 23.241 -1.153 -2.681 1.00 66.56 100 ASP A O 1
ATOM 798 N N . GLY A 1 101 ? 23.690 0.234 -4.361 1.00 51.56 101 GLY A N 1
ATOM 799 C CA . GLY A 1 101 ? 25.058 0.581 -3.918 1.00 51.56 101 GLY A CA 1
ATOM 800 C C . GLY A 1 101 ? 25.199 1.513 -2.701 1.00 51.56 101 GLY A C 1
ATOM 801 O O . GLY A 1 101 ? 26.137 1.361 -1.918 1.00 51.56 101 GLY A O 1
ATOM 802 N N . LEU A 1 102 ? 24.293 2.480 -2.521 1.00 59.28 102 LEU A N 1
ATOM 803 C CA . LEU A 1 102 ? 24.223 3.346 -1.326 1.00 59.28 102 LEU A CA 1
ATOM 804 C C . LEU A 1 102 ? 22.956 3.104 -0.485 1.00 59.28 102 LEU A C 1
ATOM 806 O O . LEU A 1 102 ? 22.801 3.743 0.555 1.00 59.28 102 LEU A O 1
ATOM 810 N N . SER A 1 103 ? 22.074 2.205 -0.955 1.00 67.69 103 SER A N 1
ATOM 811 C CA . SER A 1 103 ? 20.764 1.815 -0.401 1.00 67.69 103 SER A CA 1
ATOM 812 C C . SER A 1 103 ? 20.053 2.935 0.373 1.00 67.69 103 SER A C 1
ATOM 814 O O . SER A 1 103 ? 19.660 2.791 1.535 1.00 67.69 103 SER A O 1
ATOM 816 N N . LEU A 1 104 ? 19.897 4.099 -0.272 1.00 73.81 104 LEU A N 1
ATOM 817 C CA . LEU A 1 104 ? 19.164 5.224 0.312 1.00 73.81 104 LEU A CA 1
ATOM 818 C C . LEU A 1 104 ? 17.711 4.843 0.607 1.00 73.81 104 LEU A C 1
ATOM 820 O O . LEU A 1 104 ? 17.165 5.316 1.599 1.00 73.81 104 LEU A O 1
ATOM 824 N N . GLN A 1 105 ? 17.109 3.959 -0.192 1.00 76.56 105 GLN A N 1
ATOM 825 C CA . GLN A 1 105 ? 15.776 3.415 0.068 1.00 76.56 105 GLN A CA 1
ATOM 826 C C . GLN A 1 105 ? 15.701 2.760 1.457 1.00 76.56 105 GLN A C 1
ATOM 828 O O . GLN A 1 105 ? 14.840 3.120 2.261 1.00 76.56 105 GLN A O 1
ATOM 833 N N . GLY A 1 106 ? 16.664 1.890 1.779 1.00 77.50 106 GLY A N 1
ATOM 834 C CA . GLY A 1 106 ? 16.760 1.216 3.074 1.00 77.50 106 GLY A CA 1
ATOM 835 C C . GLY A 1 106 ? 16.887 2.184 4.250 1.00 77.50 106 GLY A C 1
ATOM 836 O O . GLY A 1 106 ? 16.257 1.996 5.289 1.00 77.50 106 GLY A O 1
ATOM 837 N N . ILE A 1 107 ? 17.660 3.257 4.077 1.00 79.38 107 ILE A N 1
ATOM 838 C CA . ILE A 1 107 ? 17.867 4.284 5.109 1.00 79.38 107 ILE A CA 1
ATOM 839 C C . ILE A 1 107 ? 16.611 5.146 5.298 1.00 79.38 107 ILE A C 1
ATOM 841 O O . ILE A 1 107 ? 16.206 5.417 6.428 1.00 79.38 107 ILE A O 1
ATOM 845 N N . LEU A 1 108 ? 15.998 5.588 4.198 1.00 79.38 108 LEU A N 1
ATOM 846 C CA . LEU A 1 108 ? 14.862 6.510 4.216 1.00 79.38 108 LEU A CA 1
ATOM 847 C C . LEU A 1 108 ? 13.570 5.819 4.672 1.00 79.38 108 LEU A C 1
ATOM 849 O O . LEU A 1 108 ? 12.808 6.384 5.467 1.00 79.38 108 LEU A O 1
ATOM 853 N N . PHE A 1 109 ? 13.331 4.606 4.171 1.00 79.12 109 PHE A N 1
ATOM 854 C CA . PHE A 1 109 ? 12.046 3.917 4.261 1.00 79.12 109 PHE A CA 1
ATOM 855 C C . PHE A 1 109 ? 12.105 2.591 5.020 1.00 79.12 109 PHE A C 1
ATOM 857 O O . PHE A 1 109 ? 11.074 2.167 5.526 1.00 79.12 109 PHE A O 1
ATOM 864 N N . GLY A 1 110 ? 13.279 1.981 5.189 1.00 83.94 110 GLY A N 1
ATOM 865 C CA . GLY A 1 110 ? 13.430 0.636 5.755 1.00 83.94 110 GLY A CA 1
ATOM 866 C C . GLY A 1 110 ? 13.638 -0.429 4.670 1.00 83.94 110 GLY A C 1
ATOM 867 O O . GLY A 1 110 ? 13.650 -0.093 3.488 1.00 83.94 110 GLY A O 1
ATOM 868 N N . PRO A 1 111 ? 13.814 -1.705 5.046 1.00 88.06 111 PRO A N 1
ATOM 869 C CA . PRO A 1 111 ? 14.100 -2.796 4.116 1.00 88.06 111 PRO A CA 1
ATOM 870 C C . PRO A 1 111 ? 12.952 -3.047 3.133 1.00 88.06 111 PRO A C 1
ATOM 872 O O . PRO A 1 111 ? 11.798 -2.734 3.428 1.00 88.06 111 PRO A O 1
ATOM 875 N N . GLY A 1 112 ? 13.287 -3.659 1.997 1.00 86.31 112 GLY A N 1
ATOM 876 C CA . GLY A 1 112 ? 12.328 -4.052 0.971 1.00 86.31 112 GLY A CA 1
ATOM 877 C C . GLY A 1 112 ? 11.659 -2.879 0.266 1.00 86.31 112 GLY A C 1
ATOM 878 O O . GLY A 1 112 ? 11.950 -1.706 0.514 1.00 86.31 112 GLY A O 1
ATOM 879 N N . ASP A 1 113 ? 10.718 -3.221 -0.596 1.00 89.19 113 ASP A N 1
ATOM 880 C CA . ASP A 1 113 ? 9.770 -2.287 -1.171 1.00 89.19 113 ASP A CA 1
ATOM 881 C C . ASP A 1 113 ? 8.332 -2.736 -0.873 1.00 89.19 113 ASP A C 1
ATOM 883 O O . ASP A 1 113 ? 8.074 -3.938 -0.820 1.00 89.19 113 ASP A O 1
ATOM 887 N N . VAL A 1 114 ? 7.433 -1.810 -0.521 1.00 92.94 114 VAL A N 1
ATOM 888 C CA . VAL A 1 114 ? 6.164 -2.164 0.147 1.00 92.94 114 VAL A CA 1
ATOM 889 C C . VAL A 1 114 ? 5.002 -1.360 -0.406 1.00 92.94 114 VAL A C 1
ATOM 891 O O . VAL A 1 114 ? 4.805 -0.208 -0.014 1.00 92.94 114 VAL A O 1
ATOM 894 N N . GLU A 1 115 ? 4.168 -2.044 -1.189 1.00 94.19 115 GLU A N 1
ATOM 895 C CA . GLU A 1 115 ? 3.111 -1.423 -1.980 1.00 94.19 115 GLU A CA 1
ATOM 896 C C . GLU A 1 115 ? 1.716 -1.733 -1.517 1.00 94.19 115 GLU A C 1
ATOM 898 O O . GLU A 1 115 ? 1.408 -2.873 -1.179 1.00 94.19 115 GLU A O 1
ATOM 903 N N . VAL A 1 116 ? 0.847 -0.724 -1.534 1.00 95.69 116 VAL A N 1
ATOM 904 C CA . VAL A 1 116 ? -0.458 -0.810 -0.888 1.00 95.69 116 VAL A CA 1
ATOM 905 C C . VAL A 1 116 ? -1.624 -0.776 -1.873 1.00 95.69 116 VAL A C 1
ATOM 907 O O . VAL A 1 116 ? -1.724 0.090 -2.738 1.00 95.69 116 VAL A O 1
ATOM 910 N N . ILE A 1 117 ? -2.562 -1.703 -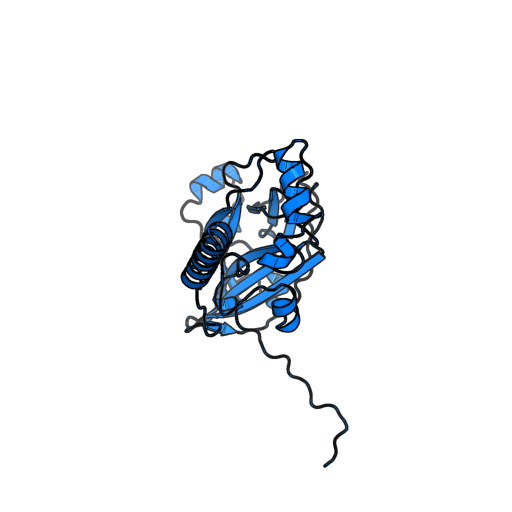1.678 1.00 96.44 117 ILE A N 1
ATOM 911 C CA . ILE A 1 117 ? -3.917 -1.655 -2.234 1.00 96.44 117 ILE A CA 1
ATOM 912 C C . ILE A 1 117 ? -4.900 -1.609 -1.068 1.00 96.44 117 ILE A C 1
ATOM 914 O O . ILE A 1 117 ? -4.879 -2.464 -0.180 1.00 96.44 117 ILE A O 1
ATOM 918 N N . TYR A 1 118 ? -5.782 -0.619 -1.070 1.00 95.94 118 TYR A N 1
ATOM 919 C CA . TYR A 1 118 ? -6.763 -0.381 -0.017 1.00 95.94 118 TYR A CA 1
ATOM 920 C C . TYR A 1 118 ? -8.175 -0.694 -0.511 1.00 95.94 118 TYR A C 1
ATOM 922 O O . TYR A 1 118 ? -8.570 -0.282 -1.596 1.00 95.94 118 TYR A O 1
ATOM 930 N N . LEU A 1 119 ? -8.945 -1.418 0.303 1.00 96.25 119 LEU A N 1
ATOM 931 C CA . LEU A 1 119 ? -10.362 -1.697 0.092 1.00 96.25 119 LEU A CA 1
ATOM 932 C C . LEU A 1 119 ? -11.202 -1.188 1.268 1.00 96.25 119 LEU A C 1
ATOM 934 O O . LEU A 1 119 ? -10.843 -1.388 2.432 1.00 96.25 119 LEU A O 1
ATOM 938 N N . VAL A 1 120 ? -12.384 -0.652 0.960 1.00 96.19 120 VAL A N 1
ATOM 939 C CA . VAL A 1 120 ? -13.479 -0.485 1.926 1.00 96.19 120 VAL A CA 1
ATOM 940 C C . VAL A 1 120 ? -14.551 -1.506 1.622 1.00 96.19 120 VAL A C 1
ATOM 942 O O . VAL A 1 120 ? -15.049 -1.587 0.498 1.00 96.19 120 VAL A O 1
ATOM 945 N N . LEU A 1 121 ? -14.941 -2.263 2.637 1.00 94.38 121 LEU A N 1
ATOM 946 C CA . LEU A 1 121 ? -16.020 -3.229 2.575 1.00 94.38 121 LEU A CA 1
ATOM 947 C C . LEU A 1 121 ? -17.198 -2.735 3.407 1.00 94.38 121 LEU A C 1
ATOM 949 O O . LEU A 1 121 ? -17.036 -2.277 4.536 1.00 94.38 121 LEU A O 1
ATOM 953 N N . GLU A 1 122 ? -18.401 -2.903 2.883 1.00 92.38 122 GLU A N 1
ATOM 954 C CA . GLU A 1 122 ? -19.633 -2.655 3.623 1.00 92.38 122 GLU A CA 1
ATOM 955 C C . GLU A 1 122 ? -20.422 -3.947 3.815 1.00 92.38 122 GLU A C 1
ATOM 957 O O . GLU A 1 122 ? -20.330 -4.885 3.011 1.00 92.38 122 GLU A O 1
ATOM 962 N N . ARG A 1 123 ? -21.205 -4.004 4.897 1.00 89.56 123 ARG A N 1
ATOM 963 C CA . ARG A 1 123 ? -22.082 -5.145 5.160 1.00 89.56 123 ARG A CA 1
ATOM 964 C C . ARG A 1 123 ? -23.146 -5.249 4.069 1.00 89.56 123 ARG A C 1
ATOM 966 O O . ARG A 1 123 ? -23.812 -4.281 3.715 1.00 89.56 123 ARG A O 1
ATOM 973 N N . ASN A 1 124 ? -23.342 -6.462 3.583 1.00 83.38 124 ASN A N 1
ATOM 974 C CA . ASN A 1 124 ? -24.372 -6.832 2.635 1.00 83.38 124 ASN A CA 1
ATOM 975 C C . ASN A 1 124 ? -24.920 -8.214 3.000 1.00 83.38 124 ASN A C 1
ATOM 977 O O . ASN A 1 124 ? -24.308 -9.234 2.687 1.00 83.38 124 ASN A O 1
ATOM 981 N N . SER A 1 125 ? -26.110 -8.246 3.599 1.00 61.81 125 SER A N 1
ATOM 982 C CA . SER A 1 125 ? -26.783 -9.455 4.099 1.00 61.81 125 SER A CA 1
ATOM 983 C C . SER A 1 125 ? -27.158 -10.498 3.025 1.00 61.81 125 SER A C 1
ATOM 985 O O . SER A 1 125 ? -27.802 -11.490 3.349 1.00 61.81 125 SER A O 1
ATOM 987 N N . GLY A 1 126 ? -26.759 -10.305 1.762 1.00 60.47 126 GLY A N 1
ATOM 988 C CA . GLY A 1 126 ? -26.879 -11.278 0.668 1.00 60.47 126 GLY A CA 1
ATOM 989 C C . GLY A 1 126 ? -25.663 -11.321 -0.270 1.00 60.47 126 GLY A C 1
ATOM 990 O O . GLY A 1 126 ? -25.792 -11.747 -1.415 1.00 60.47 126 GLY A O 1
ATOM 991 N N . GLY A 1 127 ? -24.503 -10.819 0.169 1.00 56.16 127 GLY A N 1
ATOM 992 C CA . GLY A 1 127 ? -23.280 -10.771 -0.639 1.00 56.16 127 GLY A CA 1
ATOM 993 C C . GLY A 1 127 ? -22.563 -12.129 -0.779 1.00 56.16 127 GLY A C 1
ATOM 994 O O . GLY A 1 127 ? -22.741 -13.001 0.070 1.00 56.16 127 GLY A O 1
ATOM 995 N N . PRO A 1 128 ? -21.709 -12.313 -1.807 1.00 55.06 128 PRO A N 1
ATOM 996 C CA . PRO A 1 128 ? -21.037 -13.588 -2.087 1.00 55.06 128 PRO A CA 1
ATOM 997 C C . PRO A 1 128 ? -19.898 -13.969 -1.117 1.00 55.06 128 PRO A C 1
ATOM 999 O O . PRO A 1 128 ? -19.337 -15.052 -1.255 1.00 55.06 128 PRO A O 1
ATOM 1002 N N . ALA A 1 129 ? -19.536 -13.103 -0.166 1.00 58.25 129 ALA A N 1
ATOM 1003 C CA . ALA A 1 129 ? -18.365 -13.251 0.700 1.00 58.25 129 ALA A CA 1
ATOM 1004 C C . ALA A 1 129 ? -18.696 -12.837 2.143 1.00 58.25 129 ALA A C 1
ATOM 1006 O O . ALA A 1 129 ? -18.683 -11.648 2.451 1.00 58.25 129 ALA A O 1
ATOM 1007 N N . ASP A 1 130 ? -19.046 -13.797 3.005 1.00 64.25 130 ASP A N 1
ATOM 1008 C CA . ASP A 1 130 ? -19.276 -13.612 4.453 1.00 64.25 130 ASP A CA 1
ATOM 1009 C C . ASP A 1 130 ? -20.198 -12.433 4.843 1.00 64.25 130 ASP A C 1
ATOM 1011 O O . ASP A 1 130 ? -20.115 -11.887 5.942 1.00 64.25 130 ASP A O 1
ATOM 1015 N N . GLY A 1 131 ? -21.101 -12.028 3.944 1.00 82.75 131 GLY A N 1
ATOM 1016 C CA . GLY A 1 131 ? -21.996 -10.894 4.159 1.00 82.75 131 GLY A CA 1
ATOM 1017 C C . GLY A 1 131 ? -21.359 -9.515 3.946 1.00 82.75 131 GLY A C 1
ATOM 1018 O O . GLY A 1 131 ? -21.840 -8.545 4.527 1.00 82.75 131 GLY A O 1
ATOM 1019 N N . TYR A 1 132 ? -20.306 -9.406 3.129 1.00 88.31 132 TYR A N 1
ATOM 1020 C CA . TYR A 1 132 ? -19.655 -8.146 2.750 1.00 88.31 132 TYR A CA 1
ATOM 1021 C C . TYR A 1 132 ? -19.602 -7.948 1.229 1.00 88.31 132 TYR A C 1
ATOM 1023 O O . TYR A 1 132 ? -19.647 -8.901 0.444 1.00 88.31 132 TYR A O 1
ATOM 1031 N N . ARG A 1 133 ? -19.495 -6.686 0.803 1.00 88.25 133 ARG A N 1
ATOM 1032 C CA . ARG A 1 133 ? -19.192 -6.288 -0.581 1.00 88.25 133 ARG A CA 1
ATOM 1033 C C . ARG A 1 133 ? -18.226 -5.107 -0.603 1.00 88.25 133 ARG A C 1
ATOM 1035 O O . ARG A 1 133 ? -18.153 -4.358 0.366 1.00 88.25 133 ARG A O 1
ATOM 1042 N N . ILE A 1 134 ? -17.521 -4.934 -1.716 1.00 91.06 134 ILE A N 1
ATOM 1043 C CA . ILE A 1 134 ? -16.576 -3.829 -1.906 1.00 91.06 134 ILE A CA 1
ATOM 1044 C C . ILE A 1 134 ? -17.357 -2.539 -2.162 1.00 91.06 134 ILE A C 1
ATOM 1046 O O . ILE A 1 134 ? -18.130 -2.469 -3.114 1.00 91.06 134 ILE A O 1
ATOM 1050 N N . LYS A 1 135 ? -17.155 -1.542 -1.301 1.00 91.62 135 LYS A N 1
ATOM 1051 C CA . LYS A 1 135 ? -17.693 -0.181 -1.415 1.00 91.62 135 LYS A CA 1
ATOM 1052 C C . LYS A 1 135 ? -16.745 0.718 -2.200 1.00 91.62 135 LYS A C 1
ATOM 1054 O O . LYS A 1 135 ? -17.193 1.488 -3.041 1.00 91.62 135 LYS A O 1
ATOM 1059 N N . SER A 1 136 ? -15.443 0.608 -1.957 1.00 92.88 136 SER A N 1
ATOM 1060 C CA . SER A 1 136 ? -14.426 1.327 -2.721 1.00 92.88 136 SER A CA 1
ATOM 1061 C C . SER A 1 136 ? -13.095 0.586 -2.730 1.00 92.88 136 SER A C 1
ATOM 1063 O O . SER A 1 136 ? -12.860 -0.313 -1.915 1.00 92.88 136 SER A O 1
ATOM 1065 N N . MET A 1 137 ? -12.233 0.973 -3.665 1.00 94.00 137 MET A N 1
ATOM 1066 C CA . MET A 1 137 ? -10.828 0.586 -3.679 1.00 94.00 137 MET A CA 1
ATOM 1067 C C . MET A 1 137 ? -9.940 1.760 -4.066 1.00 94.00 137 MET A C 1
ATOM 1069 O O . MET A 1 137 ? -10.351 2.619 -4.850 1.00 94.00 137 MET A O 1
ATOM 1073 N N . GLU A 1 138 ? -8.720 1.752 -3.548 1.00 95.25 138 GLU A N 1
ATOM 1074 C CA . GLU A 1 138 ? -7.691 2.747 -3.813 1.00 95.25 138 GLU A CA 1
ATOM 1075 C C . GLU A 1 138 ? -6.332 2.075 -3.988 1.00 95.25 138 GLU A C 1
ATOM 1077 O O . GLU A 1 138 ? -6.021 1.086 -3.320 1.00 95.25 138 GLU A O 1
ATOM 1082 N N . PHE A 1 139 ? -5.531 2.615 -4.896 1.00 94.94 139 PHE A N 1
ATOM 1083 C CA . PHE A 1 139 ? -4.168 2.174 -5.186 1.00 94.94 139 PHE A CA 1
ATOM 1084 C C . PHE A 1 139 ? -3.420 3.288 -5.928 1.00 94.94 139 PHE A C 1
ATOM 1086 O O . PHE A 1 139 ? -4.029 4.273 -6.349 1.00 94.94 139 PHE A O 1
ATOM 1093 N N . GLU A 1 140 ? -2.111 3.138 -6.108 1.00 93.56 140 GLU A N 1
ATOM 1094 C CA . GLU A 1 140 ? -1.308 4.066 -6.909 1.00 93.56 140 GLU A CA 1
ATOM 1095 C C . GLU A 1 140 ? -1.003 3.484 -8.295 1.00 93.56 140 GLU A C 1
ATOM 1097 O O . GLU A 1 140 ? -0.678 2.303 -8.445 1.00 93.56 140 GLU A O 1
ATOM 1102 N N . THR A 1 141 ? -1.126 4.333 -9.316 1.00 93.12 141 THR A N 1
ATOM 1103 C CA . THR A 1 141 ? -0.698 4.063 -10.693 1.00 93.12 141 THR A CA 1
ATOM 1104 C C . THR A 1 141 ? 0.468 4.973 -11.056 1.00 93.12 141 THR A C 1
ATOM 1106 O O . THR A 1 141 ? 0.671 6.031 -10.454 1.00 93.12 141 THR A O 1
ATOM 1109 N N . ALA A 1 142 ? 1.207 4.601 -12.095 1.00 90.19 142 ALA A N 1
ATOM 1110 C CA . ALA A 1 142 ? 2.183 5.491 -12.695 1.00 90.19 142 ALA A CA 1
ATOM 1111 C C . ALA A 1 142 ? 1.484 6.558 -13.560 1.00 90.19 142 ALA A C 1
ATOM 1113 O O . ALA A 1 142 ? 0.497 6.264 -14.238 1.00 90.19 142 ALA A O 1
ATOM 1114 N N . GLY A 1 143 ? 1.997 7.792 -13.528 1.00 86.19 143 GLY A N 1
ATOM 1115 C CA . GLY A 1 143 ? 1.620 8.860 -14.462 1.00 86.19 143 GLY A CA 1
ATOM 1116 C C . GLY A 1 143 ? 2.236 8.678 -15.851 1.00 86.19 143 GLY A C 1
ATOM 1117 O O . GLY A 1 143 ? 2.132 7.610 -16.448 1.00 86.19 143 GLY A O 1
ATOM 1118 N N . ASP A 1 144 ? 2.905 9.713 -16.364 1.00 85.00 144 ASP A N 1
ATOM 1119 C CA . ASP A 1 144 ? 3.652 9.652 -17.630 1.00 85.00 144 ASP A CA 1
ATOM 1120 C C . ASP A 1 144 ? 4.930 8.810 -17.464 1.00 85.00 144 ASP A C 1
ATOM 1122 O O . ASP A 1 144 ? 6.041 9.328 -17.369 1.00 85.00 144 ASP A O 1
ATOM 1126 N N . TYR A 1 145 ? 4.766 7.494 -17.342 1.00 84.69 145 TYR A N 1
ATOM 1127 C CA . TYR A 1 145 ? 5.857 6.573 -17.057 1.00 84.69 145 TYR A CA 1
ATOM 1128 C C . TYR A 1 145 ? 6.807 6.420 -18.250 1.00 84.69 145 TYR A C 1
ATOM 1130 O O . TYR A 1 145 ? 6.441 5.840 -19.275 1.00 84.69 145 TYR A O 1
ATOM 1138 N N . ASP A 1 146 ? 8.055 6.865 -18.081 1.00 84.88 146 ASP A N 1
ATOM 1139 C CA . ASP A 1 146 ? 9.186 6.448 -18.908 1.00 84.88 146 ASP A CA 1
ATOM 1140 C C . ASP A 1 146 ? 10.115 5.554 -18.066 1.00 84.88 146 ASP A C 1
ATOM 1142 O O . ASP A 1 146 ? 10.714 6.015 -17.091 1.00 84.88 146 ASP A O 1
ATOM 1146 N N . PRO A 1 147 ? 10.300 4.271 -18.428 1.00 82.94 147 PRO A N 1
ATOM 1147 C CA . PRO A 1 147 ? 11.171 3.365 -17.684 1.00 82.94 147 PRO A CA 1
ATOM 1148 C C . PRO A 1 147 ? 12.654 3.794 -17.696 1.00 82.94 147 PRO A C 1
ATOM 1150 O O . PRO A 1 147 ? 13.459 3.219 -16.957 1.00 82.94 147 PRO A O 1
ATOM 1153 N N . ARG A 1 148 ? 13.035 4.780 -18.521 1.00 84.19 148 ARG A N 1
ATOM 1154 C CA . ARG A 1 148 ? 14.382 5.370 -18.600 1.00 84.19 148 ARG A CA 1
ATOM 1155 C C . ARG A 1 148 ? 14.586 6.567 -17.676 1.00 84.19 148 ARG A C 1
ATOM 1157 O O . ARG A 1 148 ? 15.722 7.040 -17.580 1.00 84.19 148 ARG A O 1
ATOM 1164 N N . ASP A 1 149 ? 13.540 7.051 -17.020 1.00 83.69 149 ASP A N 1
ATOM 1165 C CA . ASP A 1 149 ? 13.658 8.152 -16.074 1.00 83.69 149 ASP A CA 1
ATOM 1166 C C . ASP A 1 149 ? 14.309 7.712 -14.758 1.00 83.69 149 ASP A C 1
ATOM 1168 O O . ASP A 1 149 ? 14.550 6.531 -14.499 1.00 83.69 149 ASP A O 1
ATOM 1172 N N . PHE A 1 150 ? 14.673 8.696 -13.933 1.00 79.56 150 PHE A N 1
ATOM 1173 C CA . PHE A 1 150 ? 15.281 8.452 -12.623 1.00 79.56 150 PHE A CA 1
ATOM 1174 C C . PHE A 1 150 ? 14.261 7.984 -11.574 1.00 79.56 150 PHE A C 1
ATOM 1176 O O . PHE A 1 150 ? 14.624 7.243 -10.665 1.00 79.56 150 PHE A O 1
ATOM 1183 N N . GLY A 1 151 ? 13.005 8.417 -11.699 1.00 81.75 151 GLY A N 1
ATOM 1184 C CA . GLY A 1 151 ? 11.918 8.110 -10.772 1.00 81.75 151 GLY A CA 1
ATOM 1185 C C . GLY A 1 151 ? 10.579 7.986 -11.495 1.00 81.75 151 GLY A C 1
ATOM 1186 O O . GLY A 1 151 ? 10.469 8.362 -12.661 1.00 81.75 151 GLY A O 1
ATOM 1187 N N . VAL A 1 152 ? 9.560 7.508 -10.783 1.00 83.31 152 VAL A N 1
ATOM 1188 C CA . VAL A 1 152 ? 8.181 7.401 -11.280 1.00 83.31 152 VAL A CA 1
ATOM 1189 C C . VAL A 1 152 ? 7.285 8.380 -10.528 1.00 83.31 152 VAL A C 1
ATOM 1191 O O . VAL A 1 152 ? 7.436 8.588 -9.326 1.00 83.31 152 VAL A O 1
ATOM 1194 N N . SER A 1 153 ? 6.350 9.008 -11.241 1.00 86.94 153 SER A N 1
ATOM 1195 C CA . SER A 1 153 ? 5.322 9.844 -10.616 1.00 86.94 153 SER A CA 1
ATOM 1196 C C . SER A 1 153 ? 4.154 8.979 -10.148 1.00 86.94 153 SER A C 1
ATOM 1198 O O . SER A 1 153 ? 3.518 8.325 -10.975 1.00 86.94 153 SER A O 1
ATOM 1200 N N . HIS A 1 154 ? 3.867 9.019 -8.846 1.00 88.88 154 HIS A N 1
ATOM 1201 C CA . HIS A 1 154 ? 2.747 8.319 -8.217 1.00 88.88 154 HIS A CA 1
ATOM 1202 C C . HIS A 1 154 ? 1.451 9.112 -8.418 1.00 88.88 154 HIS A C 1
ATOM 1204 O O . HIS A 1 154 ? 1.387 10.299 -8.078 1.00 88.88 154 HIS A O 1
ATOM 1210 N N . LEU A 1 155 ? 0.417 8.466 -8.955 1.00 91.12 155 LEU A N 1
ATOM 1211 C CA . LEU A 1 155 ? -0.924 9.028 -9.079 1.00 91.12 155 LEU A CA 1
ATOM 1212 C C . LEU A 1 155 ? -1.927 8.162 -8.306 1.00 91.12 155 LEU A C 1
ATOM 1214 O O . LEU A 1 155 ? -2.046 6.972 -8.602 1.00 91.12 155 LEU A O 1
ATOM 1218 N N . PRO A 1 156 ? -2.684 8.726 -7.348 1.00 92.12 156 PRO A N 1
ATOM 1219 C CA . PRO A 1 156 ? -3.705 7.969 -6.643 1.00 92.12 156 PRO A CA 1
ATOM 1220 C C . PRO A 1 156 ? -4.891 7.680 -7.568 1.00 92.12 156 PRO A C 1
ATOM 1222 O O . PRO A 1 156 ? -5.393 8.566 -8.264 1.00 92.12 156 PRO A O 1
ATOM 1225 N N . VAL A 1 157 ? -5.371 6.442 -7.532 1.00 92.38 157 VAL A N 1
ATOM 1226 C CA . VAL A 1 157 ? -6.589 5.990 -8.204 1.00 92.38 157 VAL A CA 1
ATOM 1227 C C . VAL A 1 157 ? -7.585 5.560 -7.142 1.00 92.38 157 VAL A C 1
ATOM 1229 O O . VAL A 1 157 ? -7.246 4.789 -6.249 1.00 92.38 157 VAL A O 1
ATOM 1232 N N . GLN A 1 158 ? -8.825 6.031 -7.259 1.00 92.31 158 GLN A N 1
ATOM 1233 C CA . GLN A 1 158 ? -9.927 5.640 -6.388 1.00 92.31 158 GLN A CA 1
ATOM 1234 C C . GLN A 1 158 ? -11.138 5.254 -7.230 1.00 92.31 158 GLN A C 1
ATOM 1236 O O . GLN A 1 158 ? -11.540 5.981 -8.140 1.00 92.31 158 GLN A O 1
ATOM 1241 N N . TYR A 1 159 ? -11.754 4.133 -6.879 1.00 89.94 159 TYR A N 1
ATOM 1242 C CA . TYR A 1 159 ? -13.038 3.711 -7.419 1.00 89.94 159 TYR A CA 1
ATOM 1243 C C . TYR A 1 159 ? -14.040 3.528 -6.287 1.00 89.94 159 TYR A C 1
ATOM 1245 O O . TYR A 1 159 ? -13.741 2.862 -5.297 1.00 89.94 159 TYR A O 1
ATOM 1253 N N . THR A 1 160 ? -15.247 4.054 -6.475 1.00 89.50 160 THR A N 1
ATOM 1254 C CA . THR A 1 160 ? -16.395 3.846 -5.585 1.00 89.50 160 THR A CA 1
ATOM 1255 C C . THR A 1 160 ? -17.456 3.043 -6.325 1.00 89.50 160 THR A C 1
ATOM 1257 O O . THR A 1 160 ? -17.719 3.290 -7.502 1.00 89.50 160 THR A O 1
ATOM 1260 N N . PHE A 1 161 ? -18.049 2.069 -5.641 1.00 85.38 161 PHE A N 1
ATOM 1261 C CA . PHE A 1 161 ? -18.993 1.117 -6.209 1.00 85.38 161 PHE A CA 1
ATOM 1262 C C . PHE A 1 161 ? -20.420 1.339 -5.674 1.00 85.38 161 PHE A C 1
ATOM 1264 O O . PHE A 1 161 ? -20.586 1.624 -4.485 1.00 85.38 161 PHE A O 1
ATOM 1271 N N . PRO A 1 162 ? -21.459 1.167 -6.516 1.00 79.75 162 PRO A N 1
ATOM 1272 C CA . PRO A 1 162 ? -21.379 0.811 -7.935 1.00 79.75 162 PRO A CA 1
ATOM 1273 C C . PRO A 1 162 ? -20.797 1.947 -8.784 1.00 79.75 162 PRO A C 1
ATOM 1275 O O . PRO A 1 162 ? -20.995 3.117 -8.476 1.00 79.75 162 PRO A O 1
ATOM 1278 N N . LEU A 1 163 ? -20.077 1.601 -9.854 1.00 73.06 163 LEU A N 1
ATOM 1279 C CA . LEU A 1 163 ? -19.437 2.599 -10.712 1.00 73.06 163 LEU A CA 1
ATOM 1280 C C . LEU A 1 163 ? -20.504 3.422 -11.449 1.00 73.06 163 LEU A C 1
ATOM 1282 O O . LEU A 1 163 ? -21.235 2.887 -12.286 1.00 73.06 163 LEU A O 1
ATOM 1286 N N . GLU A 1 164 ? -20.587 4.721 -11.149 1.00 61.06 164 GLU A N 1
ATOM 1287 C CA . GLU A 1 164 ? -21.607 5.626 -11.705 1.00 61.06 164 GLU A CA 1
ATOM 1288 C C . GLU A 1 164 ? -21.510 5.760 -13.238 1.00 61.06 164 GLU A C 1
ATOM 1290 O O . GLU A 1 164 ? -22.529 5.875 -13.917 1.00 61.06 164 GLU A O 1
ATOM 1295 N N . SER A 1 165 ? -20.304 5.645 -13.809 1.00 55.34 165 SER A N 1
ATOM 1296 C CA . SER A 1 165 ? -20.035 5.704 -15.254 1.00 55.34 165 SER A CA 1
ATOM 1297 C C . SER A 1 165 ? -19.901 4.323 -15.907 1.00 55.34 165 SER A C 1
ATOM 1299 O O . SER A 1 165 ? -19.105 4.118 -16.828 1.00 55.34 165 SER A O 1
ATOM 1301 N N . ALA A 1 166 ? -20.703 3.343 -15.473 1.00 54.38 166 ALA A N 1
ATOM 1302 C CA . ALA A 1 166 ? -20.708 2.002 -16.065 1.00 54.38 166 ALA A CA 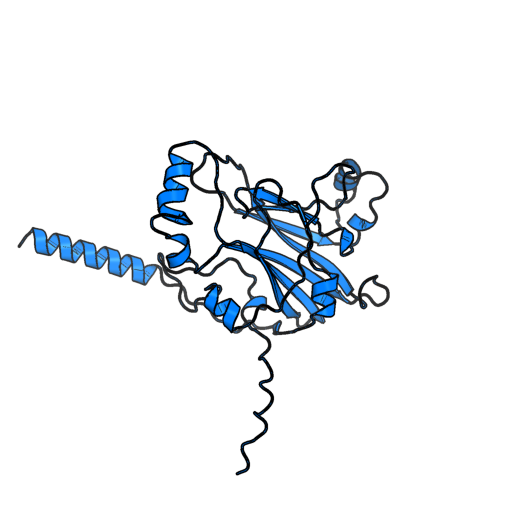1
ATOM 1303 C C . ALA A 1 166 ? -20.900 2.001 -17.600 1.00 54.38 166 ALA A C 1
ATOM 1305 O O . ALA A 1 166 ? -20.591 0.996 -18.229 1.00 54.38 166 ALA A O 1
ATOM 1306 N N . SER A 1 167 ? -21.370 3.092 -18.221 1.00 53.38 167 SER A N 1
ATOM 1307 C CA . SER A 1 167 ? -21.417 3.263 -19.681 1.00 53.38 167 SER A CA 1
ATOM 1308 C C . SER A 1 167 ? -20.038 3.238 -20.351 1.00 53.38 167 SER A C 1
ATOM 1310 O O . SER A 1 167 ? -19.881 2.551 -21.361 1.00 53.38 167 SER A O 1
ATOM 1312 N N . ASP A 1 168 ? -19.037 3.909 -19.777 1.00 49.50 168 ASP A N 1
ATOM 1313 C CA . ASP A 1 168 ? -17.705 4.046 -20.388 1.00 49.50 168 ASP A CA 1
ATOM 1314 C C . ASP A 1 168 ? -16.879 2.767 -20.194 1.00 49.50 168 ASP A C 1
ATOM 1316 O O . ASP A 1 168 ? -16.182 2.303 -21.097 1.00 49.50 168 ASP A O 1
ATOM 1320 N N . LEU A 1 169 ? -17.052 2.108 -19.046 1.00 54.59 169 LEU A N 1
ATOM 1321 C CA . LEU A 1 169 ? -16.412 0.826 -18.753 1.00 54.59 169 LEU A CA 1
ATOM 1322 C C . LEU A 1 169 ? -17.111 -0.364 -19.432 1.00 54.59 169 LEU A C 1
ATOM 1324 O O . LEU A 1 169 ? -16.440 -1.323 -19.810 1.00 54.59 169 LEU A O 1
ATOM 1328 N N . ARG A 1 170 ? -18.429 -0.318 -19.681 1.00 56.94 170 ARG A N 1
ATOM 1329 C CA . ARG A 1 170 ? -19.123 -1.336 -20.504 1.00 56.94 170 ARG A CA 1
ATOM 1330 C C . ARG A 1 170 ? -18.593 -1.372 -21.933 1.00 56.94 170 ARG A C 1
ATOM 1332 O O . ARG A 1 170 ? -18.475 -2.458 -22.497 1.00 56.94 170 ARG A O 1
ATOM 1339 N N . ALA A 1 171 ? -18.245 -0.218 -22.503 1.00 52.81 171 ALA A N 1
ATOM 1340 C CA . ALA A 1 171 ? -17.623 -0.152 -23.823 1.00 52.81 171 ALA A CA 1
ATOM 1341 C C . ALA A 1 171 ? -16.229 -0.810 -23.836 1.00 52.81 171 ALA A C 1
ATOM 1343 O O . ALA A 1 171 ? -15.888 -1.496 -24.798 1.00 52.81 171 ALA A O 1
ATOM 1344 N N . ALA A 1 172 ? -15.454 -0.664 -22.753 1.00 52.53 172 ALA A N 1
ATOM 1345 C CA . ALA A 1 172 ? -14.111 -1.236 -22.619 1.00 52.53 172 ALA A CA 1
ATOM 1346 C C . ALA A 1 172 ? -14.088 -2.730 -22.224 1.00 52.53 172 ALA A C 1
ATOM 1348 O O . ALA A 1 172 ? -13.151 -3.448 -22.585 1.00 52.53 172 ALA A O 1
ATOM 1349 N N . HIS A 1 173 ? -15.102 -3.208 -21.494 1.00 54.59 173 HIS A N 1
ATOM 1350 C CA . HIS A 1 173 ? -15.111 -4.548 -20.888 1.00 54.59 173 HIS A CA 1
ATOM 1351 C C . HIS A 1 173 ? -16.226 -5.485 -21.389 1.00 54.59 173 HIS A C 1
ATOM 1353 O O . HIS A 1 173 ? -16.267 -6.652 -20.995 1.00 54.59 173 HIS A O 1
ATOM 1359 N N . GLY A 1 174 ? -17.087 -5.021 -22.296 1.00 53.81 174 GLY A N 1
ATOM 1360 C CA . GLY A 1 174 ? -18.111 -5.836 -22.948 1.00 53.81 174 GLY A CA 1
ATOM 1361 C C . GLY A 1 174 ? -19.413 -6.002 -22.144 1.00 53.81 174 GLY A C 1
ATOM 1362 O O . GLY A 1 174 ? -19.553 -5.488 -21.035 1.00 53.81 174 GLY A O 1
ATOM 1363 N N . PRO A 1 175 ? -20.406 -6.715 -22.711 1.00 49.78 175 PRO A N 1
ATOM 1364 C CA . PRO A 1 175 ? -21.786 -6.737 -22.210 1.00 49.78 175 PRO A CA 1
ATOM 1365 C C . PRO A 1 175 ? -22.010 -7.540 -20.914 1.00 49.78 175 PRO A C 1
ATOM 1367 O O . PRO A 1 175 ? -23.048 -7.366 -20.284 1.00 49.78 175 PRO A O 1
ATOM 1370 N N . ASN A 1 176 ? -21.054 -8.374 -20.481 1.00 54.06 176 ASN A N 1
ATOM 1371 C CA . ASN A 1 176 ? -21.120 -9.126 -19.217 1.00 54.06 176 ASN A CA 1
ATOM 1372 C C . ASN A 1 176 ? -20.390 -8.368 -18.097 1.00 54.06 176 ASN A C 1
ATOM 1374 O O . ASN A 1 176 ? -19.338 -8.789 -17.617 1.00 54.06 176 ASN A O 1
ATOM 1378 N N . SER A 1 177 ? -20.932 -7.214 -17.712 1.00 58.97 177 SER A N 1
ATOM 1379 C CA . SER A 1 177 ? -20.270 -6.249 -16.832 1.00 58.97 177 SER A CA 1
ATOM 1380 C C . SER A 1 177 ? -20.789 -6.264 -15.385 1.00 58.97 177 SER A C 1
ATOM 1382 O O . SER A 1 177 ? -20.786 -5.225 -14.726 1.00 58.97 177 SER A O 1
ATOM 1384 N N . ASP A 1 178 ? -21.274 -7.404 -14.882 1.00 59.53 178 ASP A N 1
ATOM 1385 C CA . ASP A 1 178 ? -21.874 -7.507 -13.538 1.00 59.53 178 ASP A CA 1
ATOM 1386 C C . ASP A 1 178 ? -20.897 -7.107 -12.412 1.00 59.53 178 ASP A C 1
ATOM 1388 O O . ASP A 1 178 ? -21.309 -6.639 -11.351 1.00 59.53 178 ASP A O 1
ATOM 1392 N N . PHE A 1 179 ? -19.586 -7.209 -12.658 1.00 63.28 179 PHE A N 1
ATOM 1393 C CA . PHE A 1 179 ? -18.541 -6.758 -11.734 1.00 63.28 179 PHE A CA 1
ATOM 1394 C C . PHE A 1 179 ? -18.459 -5.227 -11.593 1.00 63.28 179 PHE A C 1
ATOM 1396 O O . PHE A 1 179 ? -17.929 -4.752 -10.593 1.00 63.28 179 PHE A O 1
ATOM 1403 N N . LEU A 1 180 ? -18.981 -4.450 -12.554 1.00 60.94 180 LEU A N 1
ATOM 1404 C CA . LEU A 1 180 ? -18.992 -2.980 -12.483 1.00 60.94 180 LEU A CA 1
ATOM 1405 C C . LEU A 1 180 ? -19.948 -2.462 -11.403 1.00 60.94 180 LEU A C 1
ATOM 1407 O O . LEU A 1 180 ? -19.821 -1.324 -10.953 1.00 60.94 180 LEU A O 1
ATOM 1411 N N . SER A 1 181 ? -20.907 -3.293 -10.987 1.00 63.62 181 SER A N 1
ATOM 1412 C CA . SER A 1 181 ? -21.787 -2.981 -9.867 1.00 63.62 181 SER A CA 1
ATOM 1413 C C . SER A 1 181 ? -21.103 -3.287 -8.539 1.00 63.62 181 SER A C 1
ATOM 1415 O O . SER A 1 181 ? -21.042 -2.405 -7.695 1.00 63.62 181 SER A O 1
ATOM 1417 N N . PHE A 1 182 ? -20.550 -4.493 -8.364 1.00 70.56 182 PHE A N 1
ATOM 1418 C CA . PHE A 1 182 ? -19.756 -4.849 -7.184 1.00 70.56 182 PHE A CA 1
ATOM 1419 C C . PHE A 1 182 ? -18.711 -5.915 -7.541 1.00 70.56 182 PHE A C 1
ATOM 1421 O O . PHE A 1 182 ? -19.083 -7.068 -7.801 1.00 70.56 182 PHE A O 1
ATOM 1428 N N . PRO A 1 183 ? -17.407 -5.592 -7.536 1.00 73.62 183 PRO A N 1
ATOM 1429 C CA . PRO A 1 183 ? -16.387 -6.594 -7.780 1.00 73.62 183 PRO A CA 1
ATOM 1430 C C . PRO A 1 183 ? -16.358 -7.600 -6.625 1.00 73.62 183 PRO A C 1
ATOM 1432 O O . PRO A 1 183 ? -16.139 -7.264 -5.465 1.00 73.62 183 PRO A O 1
ATOM 1435 N N . GLY A 1 184 ? -16.589 -8.871 -6.949 1.00 74.94 184 GLY A N 1
ATOM 1436 C CA . GLY A 1 184 ? -16.151 -9.984 -6.104 1.00 74.94 184 GLY A CA 1
ATOM 1437 C C . GLY A 1 184 ? -14.631 -10.167 -6.159 1.00 74.94 184 GLY A C 1
ATOM 1438 O O . GLY A 1 184 ? -13.974 -9.654 -7.062 1.00 74.94 184 GLY A O 1
ATOM 1439 N N . SER A 1 185 ? -14.091 -10.974 -5.252 1.00 71.38 185 SER A N 1
ATOM 1440 C CA . SER A 1 185 ? -12.652 -11.232 -5.105 1.00 71.38 185 SER A CA 1
ATOM 1441 C C . SER A 1 185 ? -11.921 -11.645 -6.380 1.00 71.38 185 SER A C 1
ATOM 1443 O O . SER A 1 185 ? -10.839 -11.149 -6.666 1.00 71.38 185 SER A O 1
ATOM 1445 N N . ARG A 1 186 ? -12.551 -12.477 -7.215 1.00 75.12 186 ARG A N 1
ATOM 1446 C CA . ARG A 1 186 ? -12.011 -12.900 -8.520 1.00 75.12 186 ARG A CA 1
ATOM 1447 C C . ARG A 1 186 ? -11.770 -11.758 -9.522 1.00 75.12 186 ARG A C 1
ATOM 1449 O O . ARG A 1 186 ? -11.180 -12.004 -10.567 1.00 75.12 186 ARG A O 1
ATOM 1456 N N . HIS A 1 187 ? -12.279 -10.557 -9.247 1.00 81.12 187 HIS A N 1
ATOM 1457 C CA . HIS A 1 187 ? -12.113 -9.369 -10.089 1.00 81.12 187 HIS A CA 1
ATOM 1458 C C . HIS A 1 187 ? -11.083 -8.382 -9.509 1.00 81.12 187 HIS A C 1
ATOM 1460 O O . HIS A 1 187 ? -10.839 -7.341 -10.111 1.00 81.12 187 HIS A O 1
ATOM 1466 N N . LEU A 1 188 ? -10.474 -8.679 -8.355 1.00 88.81 188 LEU A N 1
ATOM 1467 C CA . LEU A 1 188 ? -9.397 -7.881 -7.759 1.00 88.81 188 LEU A CA 1
ATOM 1468 C C . LEU A 1 188 ? -8.042 -8.287 -8.344 1.00 88.81 188 LEU A C 1
ATOM 1470 O O . LEU A 1 188 ? -7.167 -8.766 -7.627 1.00 88.81 188 LEU A O 1
ATOM 1474 N N . ILE A 1 189 ? -7.897 -8.155 -9.661 1.00 89.94 189 ILE A N 1
ATOM 1475 C CA . ILE A 1 189 ? -6.651 -8.464 -10.363 1.00 89.94 189 ILE A CA 1
ATOM 1476 C C . ILE A 1 189 ? -5.973 -7.158 -10.757 1.00 89.94 189 ILE A C 1
ATOM 1478 O O . ILE A 1 189 ? -6.598 -6.301 -11.381 1.00 89.94 189 ILE A O 1
ATOM 1482 N N . PHE A 1 190 ? -4.700 -7.025 -10.403 1.00 91.94 190 PHE A N 1
ATOM 1483 C CA . PHE A 1 190 ? -3.900 -5.839 -10.680 1.00 91.94 190 PHE A CA 1
ATOM 1484 C C . PHE A 1 190 ? -2.683 -6.216 -11.513 1.00 91.94 190 PHE A C 1
ATOM 1486 O O . PHE A 1 190 ? -1.978 -7.178 -11.207 1.00 91.94 190 PHE A O 1
ATOM 1493 N N . ARG A 1 191 ? -2.437 -5.468 -12.582 1.00 91.50 191 ARG A N 1
ATOM 1494 C CA . ARG A 1 191 ? -1.213 -5.566 -13.368 1.00 91.50 191 ARG A CA 1
ATOM 1495 C C . ARG A 1 191 ? -0.156 -4.665 -12.756 1.00 91.50 191 ARG A C 1
ATOM 1497 O O . ARG A 1 191 ? -0.447 -3.520 -12.424 1.00 91.50 191 ARG A O 1
ATOM 1504 N N . VAL A 1 192 ? 1.060 -5.179 -12.638 1.00 91.38 192 VAL A N 1
ATOM 1505 C CA . VAL A 1 192 ? 2.219 -4.397 -12.218 1.00 91.38 192 VAL A CA 1
ATOM 1506 C C . VAL A 1 192 ? 2.775 -3.662 -13.437 1.00 91.38 192 VAL A C 1
ATOM 1508 O O . VAL A 1 192 ? 3.068 -4.302 -14.445 1.00 91.38 192 VAL A O 1
ATOM 1511 N N . ILE A 1 193 ? 2.876 -2.332 -13.378 1.00 87.62 193 ILE A N 1
ATOM 1512 C CA . ILE A 1 193 ? 3.124 -1.498 -14.575 1.00 87.62 193 ILE A CA 1
ATOM 1513 C C . ILE A 1 193 ? 4.414 -0.672 -14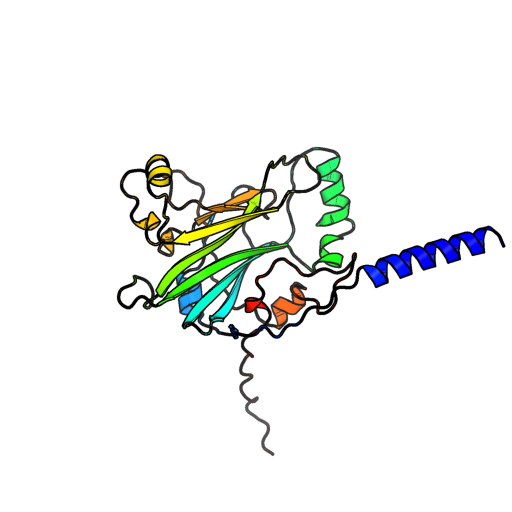.546 1.00 87.62 193 ILE A C 1
ATOM 1515 O O . ILE A 1 193 ? 4.811 -0.149 -15.584 1.00 87.62 193 ILE A O 1
ATOM 1519 N N . SER A 1 194 ? 5.081 -0.539 -13.398 1.00 84.00 194 SER A N 1
ATOM 1520 C CA . SER A 1 194 ? 6.327 0.231 -13.312 1.00 84.00 194 SER A CA 1
ATOM 1521 C C . SER A 1 194 ? 7.224 -0.263 -12.190 1.00 84.00 194 SER A C 1
ATOM 1523 O O . SER A 1 194 ? 6.837 -0.211 -11.026 1.00 84.00 194 SER A O 1
ATOM 1525 N N . TRP A 1 195 ? 8.421 -0.715 -12.556 1.00 81.12 195 TRP A N 1
ATOM 1526 C CA . TRP A 1 195 ? 9.526 -1.082 -11.660 1.00 81.12 195 TRP A CA 1
ATOM 1527 C C . TRP A 1 195 ? 9.196 -1.983 -10.466 1.00 81.12 195 TRP A C 1
ATOM 1529 O O . TRP A 1 195 ? 9.975 -1.986 -9.530 1.00 81.12 195 TRP A O 1
ATOM 1539 N N . ASN A 1 196 ? 8.117 -2.773 -10.544 1.00 81.75 196 ASN A N 1
ATOM 1540 C CA . ASN A 1 196 ? 7.488 -3.564 -9.471 1.00 81.75 196 ASN A CA 1
ATOM 1541 C C . ASN A 1 196 ? 6.620 -2.814 -8.432 1.00 81.75 196 ASN A C 1
ATOM 1543 O O . ASN A 1 196 ? 5.965 -3.454 -7.616 1.00 81.75 196 ASN A O 1
ATOM 1547 N N . HIS A 1 197 ? 6.507 -1.493 -8.555 1.00 82.06 197 HIS A N 1
ATOM 1548 C CA . HIS A 1 197 ? 5.933 -0.586 -7.552 1.00 82.06 197 HIS A CA 1
ATOM 1549 C C . HIS A 1 197 ? 4.540 -0.024 -7.955 1.00 82.06 197 HIS A C 1
ATOM 1551 O O . HIS A 1 197 ? 3.753 0.386 -7.117 1.00 82.06 197 HIS A O 1
ATOM 1557 N N . MET A 1 198 ? 4.233 0.018 -9.265 1.00 90.00 198 MET A N 1
ATOM 1558 C CA . MET A 1 198 ? 2.985 0.488 -9.935 1.00 90.00 198 MET A CA 1
ATOM 1559 C C . MET A 1 198 ? 1.849 -0.526 -10.090 1.00 90.00 198 MET A C 1
ATOM 1561 O O . MET A 1 198 ? 2.140 -1.602 -10.609 1.00 90.00 198 MET A O 1
ATOM 1565 N N . PHE A 1 199 ? 0.573 -0.165 -9.865 1.00 92.88 199 PHE A N 1
ATOM 1566 C CA . PHE A 1 199 ? -0.578 -1.002 -10.229 1.00 92.88 199 PHE A CA 1
ATOM 1567 C C . PHE A 1 199 ? -1.536 -0.373 -11.246 1.00 92.88 199 PHE A C 1
ATOM 1569 O O . PHE A 1 199 ? -1.821 0.820 -11.228 1.00 92.88 199 PHE A O 1
ATOM 1576 N N . GLU A 1 200 ? -2.136 -1.233 -12.065 1.00 91.06 200 GLU A N 1
ATOM 1577 C CA . GLU A 1 200 ? -3.322 -0.942 -12.869 1.00 91.06 200 GLU A CA 1
ATOM 1578 C C . GLU A 1 200 ? -4.379 -2.024 -12.634 1.00 91.06 200 GLU A C 1
ATOM 1580 O O . GLU A 1 200 ? -4.078 -3.218 -12.666 1.00 91.06 200 GLU A O 1
ATOM 1585 N N . TRP A 1 201 ? -5.628 -1.632 -12.391 1.00 90.25 201 TRP A N 1
ATOM 1586 C CA . TRP A 1 201 ? -6.701 -2.590 -12.129 1.00 90.25 201 TRP A CA 1
ATOM 1587 C C . TRP A 1 201 ? -7.268 -3.199 -13.421 1.00 90.25 201 TRP A C 1
ATOM 1589 O O . TRP A 1 201 ? -7.729 -2.491 -14.315 1.00 90.25 201 TRP A O 1
ATOM 1599 N N . GLU A 1 202 ? -7.300 -4.532 -13.495 1.00 85.62 202 GLU A N 1
ATOM 1600 C CA . GLU A 1 202 ? -7.807 -5.301 -14.633 1.00 85.62 202 GLU A CA 1
ATOM 1601 C C . GLU A 1 202 ? -8.968 -6.222 -14.202 1.00 85.62 202 GLU A C 1
ATOM 1603 O O . GLU A 1 202 ? -8.761 -7.403 -13.912 1.00 85.62 202 GLU A O 1
ATOM 1608 N N . PRO A 1 203 ? -10.225 -5.744 -14.205 1.00 67.44 203 PRO A N 1
ATOM 1609 C CA . PRO A 1 203 ? -11.362 -6.481 -13.639 1.00 67.44 203 PRO A CA 1
ATOM 1610 C C . PRO A 1 203 ? -11.730 -7.801 -14.336 1.00 67.44 203 PRO A C 1
ATOM 1612 O O . PRO A 1 203 ? -12.548 -8.566 -13.820 1.00 67.44 203 PRO A O 1
ATOM 1615 N N . ALA A 1 204 ? -11.174 -8.071 -15.520 1.00 63.97 204 ALA A N 1
ATOM 1616 C CA . ALA A 1 204 ? -11.477 -9.255 -16.313 1.00 63.97 204 ALA A CA 1
ATOM 1617 C C . ALA A 1 204 ? -10.210 -10.057 -16.632 1.00 63.97 204 ALA A C 1
ATOM 1619 O O . ALA A 1 204 ? -9.194 -9.519 -17.082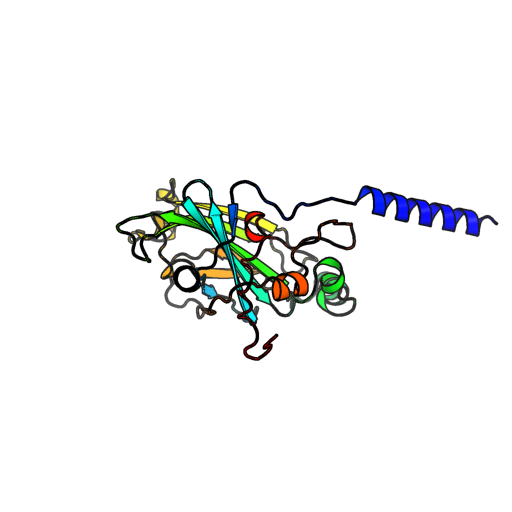 1.00 63.97 204 ALA A O 1
ATOM 1620 N N . SER A 1 205 ? -10.299 -11.383 -16.501 1.00 53.34 205 SER A 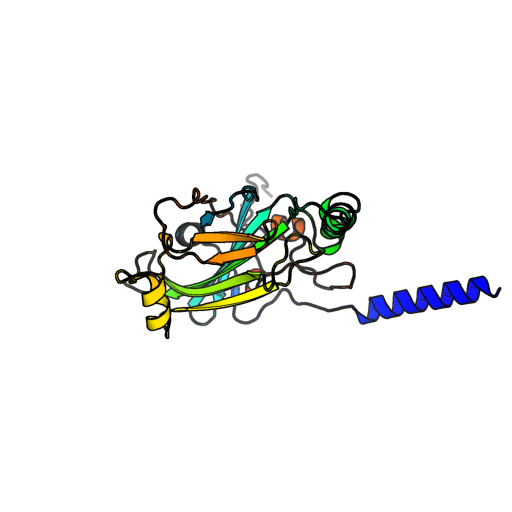N 1
ATOM 1621 C CA . SER A 1 205 ? -9.333 -12.284 -17.120 1.00 53.34 205 SER A CA 1
ATOM 1622 C C . SER A 1 205 ? -9.469 -12.176 -18.640 1.00 53.34 205 SER A C 1
ATOM 1624 O O . SER A 1 205 ? -10.339 -12.809 -19.240 1.00 53.34 205 SER A O 1
ATOM 1626 N N . ARG A 1 206 ? -8.638 -11.357 -19.291 1.00 54.00 206 ARG A N 1
ATOM 1627 C CA . ARG A 1 206 ? -8.476 -11.471 -20.742 1.00 54.00 206 ARG A CA 1
ATOM 1628 C C . ARG A 1 206 ? -7.880 -12.854 -21.022 1.00 54.00 206 ARG A C 1
ATOM 1630 O O . ARG A 1 206 ? -6.873 -13.226 -20.428 1.00 54.00 206 ARG A O 1
ATOM 1637 N N . ALA A 1 207 ? -8.535 -13.644 -21.870 1.00 39.62 207 ALA A N 1
ATOM 1638 C CA . ALA A 1 207 ? -8.003 -14.935 -22.294 1.00 39.62 207 ALA A CA 1
ATOM 1639 C C . ALA A 1 207 ? -6.644 -14.711 -22.984 1.00 39.62 207 ALA A C 1
ATOM 1641 O O . ALA A 1 207 ? -6.555 -13.897 -23.901 1.00 39.62 207 ALA A O 1
ATOM 1642 N N . GLY A 1 208 ? -5.595 -15.387 -22.504 1.00 52.22 208 GLY A N 1
ATOM 1643 C CA . GLY A 1 208 ? -4.208 -15.185 -22.946 1.00 52.22 208 GLY A CA 1
ATOM 1644 C C . GLY A 1 208 ? -3.399 -14.180 -22.117 1.00 52.22 208 GLY A C 1
ATOM 1645 O O . GLY A 1 208 ? -2.240 -13.942 -22.442 1.00 52.22 208 GLY A O 1
ATOM 1646 N N . ALA A 1 209 ? -3.983 -13.596 -21.065 1.00 56.78 209 ALA A N 1
ATOM 1647 C CA . ALA A 1 209 ? -3.256 -12.745 -20.137 1.00 56.78 209 ALA A CA 1
ATOM 1648 C C . ALA A 1 209 ? -2.320 -13.569 -19.244 1.00 56.78 209 ALA A C 1
ATOM 1650 O O . ALA A 1 209 ? -2.639 -14.691 -18.852 1.00 56.78 209 ALA A O 1
ATOM 1651 N N . GLU A 1 210 ? -1.179 -12.963 -18.950 1.00 65.88 210 GLU A N 1
ATOM 1652 C CA . GLU A 1 210 ? -0.150 -13.395 -18.011 1.00 65.88 210 GLU A CA 1
ATOM 1653 C C . GLU A 1 210 ? -0.708 -14.073 -16.747 1.00 65.88 210 GLU A C 1
ATOM 1655 O O . GLU A 1 210 ? -1.784 -13.706 -16.251 1.00 65.88 210 GLU A O 1
ATOM 1660 N N . GLU A 1 211 ? 0.021 -15.077 -16.245 1.00 80.50 211 GLU A N 1
ATOM 1661 C CA . GLU A 1 211 ? -0.391 -15.872 -15.088 1.00 80.50 211 GLU A CA 1
ATOM 1662 C C . GLU A 1 211 ? -0.666 -14.961 -13.889 1.00 80.50 211 GLU A C 1
ATOM 1664 O O . GLU A 1 211 ? 0.178 -14.176 -13.458 1.00 80.50 211 GLU A O 1
ATOM 1669 N N . THR A 1 212 ? -1.888 -15.047 -13.366 1.00 86.25 212 THR A N 1
ATOM 1670 C CA . THR A 1 212 ? -2.259 -14.335 -12.149 1.00 86.25 212 THR A CA 1
ATOM 1671 C C . THR A 1 212 ? -1.668 -15.064 -10.955 1.00 86.25 212 THR A C 1
ATOM 1673 O O . THR A 1 212 ? -2.022 -16.208 -10.673 1.00 86.25 212 THR A O 1
ATOM 1676 N N . VAL A 1 213 ? -0.824 -14.365 -10.211 1.00 87.38 213 VAL A N 1
ATOM 1677 C CA . VAL A 1 213 ? -0.272 -14.835 -8.952 1.00 87.38 213 VAL A CA 1
ATOM 1678 C C . VAL A 1 213 ? -1.184 -14.402 -7.813 1.00 87.38 213 VAL A C 1
ATOM 1680 O O . VAL A 1 213 ? -1.559 -13.236 -7.690 1.00 87.38 213 VAL A O 1
ATOM 1683 N N . SER A 1 214 ? -1.546 -15.353 -6.960 1.00 88.69 214 SER A N 1
ATOM 1684 C CA . SER A 1 214 ? -2.300 -15.095 -5.736 1.00 88.69 214 SER A CA 1
ATOM 1685 C C . SER A 1 214 ? -1.461 -15.504 -4.537 1.00 88.69 214 SER A C 1
ATOM 1687 O O . SER A 1 214 ? -1.209 -16.688 -4.314 1.00 88.69 214 SER A O 1
ATOM 1689 N N . LEU A 1 215 ? -1.036 -14.513 -3.761 1.00 93.31 215 LEU A N 1
ATOM 1690 C CA . LEU A 1 215 ? -0.353 -14.731 -2.494 1.00 93.31 215 LEU A CA 1
ATOM 1691 C C . LEU A 1 215 ? -1.391 -14.914 -1.384 1.00 93.31 215 LEU A C 1
ATOM 1693 O O . LEU A 1 215 ? -2.483 -14.344 -1.419 1.00 93.31 215 LEU A O 1
ATOM 1697 N N . ARG A 1 216 ? -1.061 -15.724 -0.379 1.00 95.62 216 ARG A N 1
ATOM 1698 C CA . ARG A 1 216 ? -1.898 -15.843 0.816 1.00 95.62 216 ARG A CA 1
ATOM 1699 C C . ARG A 1 216 ? -1.645 -14.617 1.700 1.00 95.62 216 ARG A C 1
ATOM 1701 O O . ARG A 1 216 ? -0.494 -14.427 2.079 1.00 95.62 216 ARG A O 1
ATOM 1708 N N . PRO A 1 217 ? -2.674 -13.834 2.073 1.00 97.19 217 PRO A N 1
ATOM 1709 C CA . PRO A 1 217 ? -2.462 -12.706 2.961 1.00 97.19 217 PRO A CA 1
ATOM 1710 C C . PRO A 1 217 ? -2.096 -13.181 4.372 1.00 97.19 217 PRO A C 1
ATOM 1712 O O . PRO A 1 217 ? -2.725 -14.092 4.924 1.00 97.19 217 PRO A O 1
ATOM 1715 N N . GLU A 1 218 ? -1.098 -12.532 4.957 1.00 97.69 218 GLU A N 1
ATOM 1716 C CA . GLU A 1 218 ? -0.650 -12.696 6.338 1.00 97.69 218 GLU A CA 1
ATOM 1717 C C . GLU A 1 218 ? -0.934 -11.422 7.135 1.00 97.69 218 GLU A C 1
ATOM 1719 O O . GLU A 1 218 ? -0.881 -10.317 6.602 1.00 97.69 218 GLU A O 1
ATOM 1724 N N . TYR A 1 219 ? -1.236 -11.549 8.427 1.00 97.62 219 TYR A N 1
ATOM 1725 C CA . TYR A 1 219 ? -1.467 -10.363 9.245 1.00 97.62 219 TYR A CA 1
ATOM 1726 C C . TYR A 1 219 ? -0.173 -9.558 9.396 1.00 97.62 219 TYR A C 1
ATOM 1728 O O . TYR A 1 219 ? 0.837 -10.097 9.848 1.00 97.62 219 TYR A O 1
ATOM 1736 N N . PHE A 1 220 ? -0.215 -8.272 9.053 1.00 97.19 220 PHE A N 1
ATOM 1737 C CA . PHE A 1 220 ? 0.926 -7.371 9.152 1.00 97.19 220 PHE A CA 1
ATOM 1738 C C . PHE A 1 220 ? 1.137 -6.979 10.618 1.00 97.19 220 PHE A C 1
ATOM 1740 O O . PHE A 1 220 ? 0.571 -6.001 11.126 1.00 97.19 220 PHE A O 1
ATOM 1747 N N . SER A 1 221 ? 1.928 -7.798 11.305 1.00 95.31 221 SER A N 1
ATOM 1748 C CA . SER A 1 221 ? 2.184 -7.673 12.734 1.00 95.31 221 SER A CA 1
ATOM 1749 C C . SER A 1 221 ? 2.841 -6.335 13.096 1.00 95.31 221 SER A C 1
ATOM 1751 O O . SER A 1 221 ? 3.321 -5.588 12.243 1.00 95.31 221 SER A O 1
ATOM 1753 N N . GLU A 1 222 ? 2.853 -6.000 14.384 1.00 93.50 222 GLU A N 1
ATOM 1754 C CA . GLU A 1 222 ? 3.625 -4.855 14.875 1.00 93.50 222 GLU A CA 1
ATOM 1755 C C . GLU A 1 222 ? 5.132 -5.041 14.628 1.00 93.50 222 GLU A C 1
ATOM 1757 O O . GLU A 1 222 ? 5.817 -4.093 14.255 1.00 93.50 222 GLU A O 1
ATOM 1762 N N . GLU A 1 223 ? 5.634 -6.273 14.763 1.00 93.75 223 GLU A N 1
ATOM 1763 C CA . GLU A 1 223 ? 7.033 -6.618 14.493 1.00 93.75 223 GLU A CA 1
ATOM 1764 C C . GLU A 1 223 ? 7.399 -6.370 13.028 1.00 93.75 223 GLU A C 1
ATOM 1766 O O . GLU A 1 223 ? 8.347 -5.635 12.755 1.00 93.75 223 GLU A O 1
ATOM 1771 N N . ASP A 1 224 ? 6.609 -6.904 12.095 1.00 95.00 224 ASP A N 1
ATOM 1772 C CA . ASP A 1 224 ? 6.797 -6.664 10.665 1.00 95.00 224 ASP A CA 1
ATOM 1773 C C . ASP A 1 224 ? 6.700 -5.158 10.356 1.00 95.00 224 ASP A C 1
ATOM 1775 O O . ASP A 1 224 ? 7.507 -4.615 9.607 1.00 95.00 224 ASP A O 1
ATOM 1779 N N . TRP A 1 225 ? 5.720 -4.449 10.926 1.00 94.69 225 TRP A N 1
ATOM 1780 C CA . TRP A 1 225 ? 5.499 -3.022 10.651 1.00 94.69 225 TRP A CA 1
ATOM 1781 C C . TRP A 1 225 ? 6.682 -2.153 11.069 1.00 94.69 225 TRP A C 1
ATOM 1783 O O . TRP A 1 225 ? 7.078 -1.237 10.342 1.00 94.69 225 TRP A O 1
ATOM 1793 N N . ASN A 1 226 ? 7.271 -2.481 12.219 1.00 92.31 226 ASN A N 1
ATOM 1794 C CA . ASN A 1 226 ? 8.499 -1.866 12.699 1.00 92.31 226 ASN A CA 1
ATOM 1795 C C . ASN A 1 226 ? 9.697 -2.272 11.833 1.00 92.31 226 ASN A C 1
ATOM 1797 O O . ASN A 1 226 ? 10.514 -1.415 11.500 1.00 92.31 226 ASN A O 1
ATOM 1801 N N . HIS A 1 227 ? 9.787 -3.545 11.432 1.00 92.69 227 HIS A N 1
ATOM 1802 C CA . HIS A 1 227 ? 10.849 -4.048 10.562 1.00 92.69 227 HIS A CA 1
ATOM 1803 C C . HIS A 1 227 ? 10.891 -3.300 9.227 1.00 92.69 227 HIS A C 1
ATOM 1805 O O . HIS A 1 227 ? 11.948 -2.803 8.853 1.00 92.69 227 HIS A O 1
ATOM 1811 N N . PHE A 1 228 ? 9.747 -3.151 8.554 1.00 92.19 228 PHE A N 1
ATOM 1812 C CA . PHE A 1 228 ? 9.631 -2.436 7.278 1.00 92.19 228 PHE A CA 1
ATOM 1813 C C . PHE A 1 228 ? 9.614 -0.907 7.424 1.00 92.19 228 PHE A C 1
ATOM 1815 O O . PHE A 1 228 ? 9.524 -0.200 6.424 1.00 92.19 228 PHE A O 1
ATOM 1822 N N . GLY A 1 229 ? 9.710 -0.372 8.648 1.00 91.75 229 GLY A N 1
ATOM 1823 C CA . GLY A 1 229 ? 9.814 1.067 8.891 1.00 91.75 229 GLY A CA 1
ATOM 1824 C C . GLY A 1 229 ? 8.597 1.873 8.426 1.00 91.75 229 GLY A C 1
ATOM 1825 O O . GLY A 1 229 ? 8.753 3.048 8.071 1.00 91.75 229 GLY A O 1
ATOM 1826 N N . MET A 1 230 ? 7.411 1.249 8.429 1.00 93.19 230 MET A N 1
ATOM 1827 C CA . MET A 1 230 ? 6.175 1.786 7.846 1.00 93.19 230 MET A CA 1
ATOM 1828 C C . MET A 1 230 ? 5.757 3.123 8.463 1.00 93.19 230 MET A C 1
ATOM 1830 O O . MET A 1 230 ? 5.350 4.040 7.747 1.00 93.19 230 MET A O 1
ATOM 1834 N N . PHE A 1 231 ? 5.887 3.236 9.788 1.00 92.31 231 PHE A N 1
ATOM 1835 C CA . PHE A 1 231 ? 5.503 4.416 10.552 1.00 92.31 231 PHE A CA 1
ATOM 1836 C C . PHE A 1 231 ? 6.629 4.903 11.463 1.00 92.31 231 PHE A C 1
ATOM 1838 O O . PHE A 1 231 ? 7.293 4.137 12.159 1.00 92.31 231 PHE A O 1
ATOM 1845 N N . LYS A 1 232 ? 6.794 6.217 11.479 1.00 89.06 232 LYS A N 1
ATOM 1846 C CA . LYS A 1 232 ? 7.780 6.988 12.210 1.00 89.06 232 LYS A CA 1
ATOM 1847 C C . LYS A 1 232 ? 7.019 8.167 12.824 1.00 89.06 232 LYS A C 1
ATOM 1849 O O . LYS A 1 232 ? 6.486 9.000 12.086 1.00 89.06 232 LYS A O 1
ATOM 1854 N N . PRO A 1 233 ? 6.955 8.265 14.163 1.00 86.88 233 PRO A N 1
ATOM 1855 C CA . PRO A 1 233 ? 6.243 9.355 14.834 1.00 86.88 233 PRO A CA 1
ATOM 1856 C C . PRO A 1 233 ? 6.782 10.742 14.471 1.00 86.88 233 PRO A C 1
ATOM 1858 O O . PRO A 1 233 ? 6.058 11.729 14.554 1.00 86.88 233 PRO A O 1
ATOM 1861 N N . VAL A 1 234 ? 8.055 10.810 14.070 1.00 86.81 234 VAL A N 1
ATOM 1862 C CA . VAL A 1 234 ? 8.704 12.025 13.587 1.00 86.81 234 VAL A CA 1
ATOM 1863 C C . VAL A 1 234 ? 9.385 11.724 12.256 1.00 86.81 234 VAL A C 1
ATOM 1865 O O . VAL A 1 234 ? 10.309 10.912 12.198 1.00 86.81 234 VAL A O 1
ATOM 1868 N N . GLU A 1 235 ? 8.945 12.389 11.195 1.00 89.06 235 GLU A N 1
ATOM 1869 C CA . GLU A 1 235 ? 9.602 12.342 9.889 1.00 89.06 235 GLU A CA 1
ATOM 1870 C C . GLU A 1 235 ? 10.626 13.463 9.742 1.00 89.06 235 GLU A C 1
ATOM 1872 O O . GLU A 1 235 ? 10.510 14.518 10.358 1.00 89.06 235 GLU A O 1
ATOM 1877 N N . SER A 1 236 ? 11.600 13.254 8.864 1.00 85.62 236 SER A N 1
ATOM 1878 C CA . SER A 1 236 ? 12.564 14.254 8.412 1.00 85.62 236 SER A CA 1
ATOM 1879 C C . SER A 1 236 ? 12.906 14.028 6.936 1.00 85.62 236 SER A C 1
ATOM 1881 O O . SER A 1 236 ? 12.446 13.078 6.299 1.00 85.62 236 SER A O 1
ATOM 1883 N N . ILE A 1 237 ? 13.779 14.864 6.370 1.00 82.12 237 ILE A N 1
ATOM 1884 C CA . ILE A 1 237 ? 14.306 14.641 5.013 1.00 82.12 237 ILE A CA 1
ATOM 1885 C C . ILE A 1 237 ? 15.048 13.305 4.830 1.00 82.12 237 ILE A C 1
ATOM 1887 O O . ILE A 1 237 ? 15.124 12.836 3.699 1.00 82.12 237 ILE A O 1
ATOM 1891 N N . VAL A 1 238 ? 15.564 12.698 5.905 1.00 81.62 238 VAL A N 1
ATOM 1892 C CA . VAL A 1 238 ? 16.326 11.432 5.869 1.00 81.62 238 VAL A CA 1
ATOM 1893 C C . VAL A 1 238 ? 15.564 10.246 6.467 1.00 81.62 238 VAL A C 1
ATOM 1895 O O . VAL A 1 238 ? 16.132 9.175 6.639 1.00 81.62 238 VAL A O 1
ATOM 1898 N N . SER A 1 239 ? 14.298 10.432 6.840 1.00 84.75 239 SER A N 1
ATOM 1899 C CA . SER A 1 239 ? 13.515 9.398 7.513 1.00 84.75 239 SER A CA 1
ATOM 1900 C C . SER A 1 239 ? 12.035 9.682 7.307 1.00 84.75 239 SER A C 1
ATOM 1902 O O . SER A 1 239 ? 11.515 10.651 7.860 1.00 84.75 239 SER A O 1
ATOM 1904 N N . ARG A 1 240 ? 11.365 8.894 6.466 1.00 86.88 240 ARG A N 1
ATOM 1905 C CA . ARG A 1 240 ? 9.974 9.144 6.055 1.00 86.88 240 ARG A CA 1
ATOM 1906 C C . ARG A 1 240 ? 9.109 7.912 6.250 1.00 86.88 240 ARG A C 1
ATOM 1908 O O . ARG A 1 240 ? 9.610 6.793 6.164 1.00 86.88 240 ARG A O 1
ATOM 1915 N N . ASN A 1 241 ? 7.827 8.112 6.506 1.00 89.50 241 ASN A N 1
ATOM 1916 C CA . ASN A 1 241 ? 6.847 7.040 6.493 1.00 89.50 241 ASN A CA 1
ATOM 1917 C C . ASN A 1 241 ? 6.733 6.466 5.086 1.00 89.50 241 ASN A C 1
ATOM 1919 O O . ASN A 1 241 ? 6.897 7.177 4.091 1.00 89.50 241 ASN A O 1
ATOM 1923 N N . ARG A 1 242 ? 6.432 5.172 5.019 1.00 90.50 242 ARG A N 1
ATOM 1924 C CA . ARG A 1 242 ? 5.999 4.543 3.771 1.00 90.50 242 ARG A CA 1
ATOM 1925 C C . ARG A 1 242 ? 4.542 4.892 3.502 1.00 90.50 242 ARG A C 1
ATOM 1927 O O . ARG A 1 242 ? 3.817 5.261 4.430 1.00 90.50 242 ARG A O 1
ATOM 1934 N N . ALA A 1 243 ? 4.108 4.753 2.255 1.00 88.31 243 ALA A N 1
ATOM 1935 C CA . ALA A 1 243 ? 2.705 4.911 1.905 1.00 88.31 243 ALA A CA 1
ATOM 1936 C C . ALA A 1 243 ? 1.857 3.887 2.679 1.00 88.31 243 ALA A C 1
ATOM 1938 O O . ALA A 1 243 ? 2.075 2.679 2.610 1.00 88.31 243 ALA A O 1
ATOM 1939 N N . HIS A 1 244 ? 0.917 4.379 3.480 1.00 92.81 244 HIS A N 1
ATOM 1940 C CA . HIS A 1 244 ? -0.073 3.560 4.167 1.00 92.81 244 HIS A CA 1
ATOM 1941 C C . HIS A 1 244 ? -1.275 4.424 4.559 1.00 92.81 244 HIS A C 1
ATOM 1943 O O . HIS A 1 244 ? -1.102 5.602 4.889 1.00 92.81 244 HIS A O 1
ATOM 1949 N N . PRO A 1 245 ? -2.493 3.862 4.577 1.00 92.69 245 PRO A N 1
ATOM 1950 C CA . PRO A 1 245 ? -3.647 4.578 5.090 1.00 92.69 245 PRO A CA 1
ATOM 1951 C C . PRO A 1 245 ? -3.591 4.669 6.618 1.00 92.69 245 PRO A C 1
ATOM 1953 O O . PRO A 1 245 ? -3.103 3.764 7.297 1.00 92.69 245 PRO A O 1
ATOM 1956 N N . GLU A 1 246 ? -4.126 5.752 7.182 1.00 91.88 246 GLU A N 1
ATOM 1957 C CA . GLU A 1 246 ? -3.984 6.032 8.616 1.00 91.88 246 GLU A CA 1
ATOM 1958 C C . GLU A 1 246 ? -4.607 4.947 9.501 1.00 91.88 246 GLU A C 1
ATOM 1960 O O . GLU A 1 246 ? -3.999 4.546 10.491 1.00 91.88 246 GLU A O 1
ATOM 1965 N N . PHE A 1 247 ? -5.762 4.393 9.106 1.00 93.19 247 PHE A N 1
ATOM 1966 C CA . PHE A 1 247 ? -6.444 3.329 9.856 1.00 93.19 247 PHE A CA 1
ATOM 1967 C C . PHE A 1 247 ? -5.580 2.078 10.058 1.00 93.19 247 PHE A C 1
ATOM 1969 O O . PHE A 1 247 ? -5.884 1.266 10.928 1.00 93.19 247 PHE A O 1
ATOM 1976 N N . ALA A 1 248 ? -4.534 1.898 9.245 1.00 94.06 248 ALA A N 1
ATOM 1977 C CA . ALA A 1 248 ? -3.614 0.778 9.333 1.00 94.06 248 ALA A CA 1
ATOM 1978 C C . ALA A 1 248 ? -2.457 1.030 10.313 1.00 94.06 248 ALA A C 1
ATOM 1980 O O . ALA A 1 248 ? -1.619 0.154 10.456 1.00 94.06 248 ALA A O 1
ATOM 1981 N N . ARG A 1 249 ? -2.340 2.183 10.986 1.00 91.56 249 ARG A N 1
ATOM 1982 C CA . ARG A 1 249 ? -1.197 2.461 11.884 1.00 91.56 249 ARG A CA 1
ATOM 1983 C C . ARG A 1 249 ? -1.166 1.579 13.130 1.00 91.56 249 ARG A C 1
ATOM 1985 O O . ARG A 1 249 ? -0.080 1.225 13.591 1.00 91.56 249 ARG A O 1
ATOM 1992 N N . GLU A 1 250 ? -2.326 1.172 13.630 1.00 88.81 250 GLU A N 1
ATOM 1993 C CA . GLU A 1 250 ? -2.442 0.281 14.785 1.00 88.81 250 GLU A CA 1
ATOM 1994 C C . GLU A 1 250 ? -2.536 -1.194 14.374 1.00 88.81 250 GLU A C 1
ATOM 1996 O O . GLU A 1 250 ? -3.071 -1.545 13.320 1.00 88.81 250 GLU A O 1
ATOM 2001 N N . ALA A 1 251 ? -2.014 -2.070 15.233 1.00 85.31 251 ALA A N 1
ATOM 2002 C CA . ALA A 1 251 ? -2.146 -3.515 15.106 1.00 85.31 251 ALA A CA 1
ATOM 2003 C C . ALA A 1 251 ? -3.054 -4.068 16.206 1.00 85.31 251 ALA A C 1
ATOM 2005 O O . ALA A 1 251 ? -3.119 -3.544 17.315 1.00 85.31 251 ALA A O 1
ATOM 2006 N N . VAL A 1 252 ? -3.698 -5.195 15.921 1.00 86.44 252 VAL A N 1
ATOM 2007 C CA . VAL A 1 252 ? -4.330 -6.035 16.931 1.00 86.44 252 VAL A CA 1
ATOM 2008 C C . VAL A 1 252 ? -3.213 -6.693 17.740 1.00 86.44 252 VAL A C 1
ATOM 2010 O O . VAL A 1 252 ? -2.409 -7.432 17.157 1.00 86.44 252 VAL A O 1
ATOM 2013 N N . PRO A 1 253 ? -3.157 -6.475 19.067 1.00 78.81 253 PRO A N 1
ATOM 2014 C CA . PRO A 1 253 ? -2.146 -7.092 19.907 1.00 78.81 253 PRO A CA 1
ATOM 2015 C C . PRO A 1 253 ? -2.219 -8.612 19.789 1.00 78.81 253 PRO A C 1
ATOM 2017 O O . PRO A 1 253 ? -3.291 -9.212 19.917 1.00 78.81 253 PRO A O 1
ATOM 2020 N N . ILE A 1 254 ? -1.075 -9.260 19.575 1.00 72.62 254 ILE A N 1
ATOM 2021 C CA . ILE A 1 254 ? -1.014 -10.715 19.680 1.00 72.62 254 ILE A CA 1
ATOM 2022 C C . ILE A 1 254 ? -1.308 -11.048 21.142 1.00 72.62 254 ILE A C 1
ATOM 2024 O O . ILE A 1 254 ? -0.572 -10.646 22.041 1.00 72.62 254 ILE A O 1
ATOM 2028 N N . SER A 1 255 ? -2.395 -11.780 21.388 1.00 61.88 255 SER A N 1
ATOM 2029 C CA . SER A 1 255 ? -2.636 -12.403 22.685 1.00 61.88 255 SER A CA 1
ATOM 2030 C C . SER A 1 255 ? -1.470 -13.350 22.963 1.00 61.88 255 SER A C 1
ATOM 2032 O O . SER A 1 255 ? -1.422 -14.472 22.457 1.00 61.88 255 SER A O 1
ATOM 2034 N N . ILE A 1 256 ? -0.482 -12.885 23.729 1.00 50.28 256 ILE A N 1
ATOM 2035 C CA . ILE A 1 256 ? 0.562 -13.758 24.244 1.00 50.28 256 ILE A CA 1
ATOM 2036 C C . ILE A 1 256 ? -0.140 -14.618 25.286 1.00 50.28 256 ILE A C 1
ATOM 2038 O O . ILE A 1 256 ? -0.403 -14.166 26.403 1.00 50.28 256 ILE A O 1
ATOM 2042 N N . ALA A 1 257 ? -0.499 -15.846 24.911 1.00 45.56 257 ALA A N 1
ATOM 2043 C CA . ALA A 1 257 ? -0.948 -16.828 25.881 1.00 45.56 257 ALA A CA 1
ATOM 2044 C C . ALA A 1 257 ? 0.085 -16.860 27.025 1.00 45.56 257 ALA A C 1
ATOM 2046 O O . ALA A 1 257 ? 1.291 -16.914 26.748 1.00 45.56 257 ALA A O 1
ATOM 2047 N N . PRO A 1 258 ? -0.335 -16.782 28.301 1.00 47.56 258 PRO A N 1
ATOM 2048 C CA . PRO A 1 258 ? 0.606 -16.844 29.407 1.00 47.56 258 PRO A CA 1
ATOM 2049 C C . PRO A 1 258 ? 1.431 -18.121 29.260 1.00 47.56 258 PRO A C 1
ATOM 2051 O O . PRO A 1 258 ? 0.871 -19.203 29.073 1.00 47.56 258 PRO A O 1
ATOM 2054 N N . LYS A 1 259 ? 2.765 -17.990 29.311 1.00 45.03 259 LYS A N 1
ATOM 2055 C CA . LYS A 1 259 ? 3.669 -19.143 29.248 1.00 45.03 259 LYS A CA 1
ATOM 2056 C C . LYS A 1 259 ? 3.183 -20.188 30.261 1.00 45.03 259 LYS A C 1
ATOM 2058 O O . LYS A 1 259 ? 3.104 -19.863 31.451 1.00 45.03 259 LYS A O 1
ATOM 2063 N N . PRO A 1 260 ? 2.855 -21.420 29.838 1.00 44.06 260 PRO A N 1
ATOM 2064 C CA . PRO A 1 260 ? 2.481 -22.461 30.776 1.00 44.06 260 PRO A CA 1
ATOM 2065 C C . PRO A 1 260 ? 3.712 -22.762 31.636 1.00 44.06 260 PRO A C 1
ATOM 2067 O O . PRO A 1 260 ? 4.690 -23.309 31.137 1.00 44.06 260 PRO A O 1
ATOM 2070 N N . GLY A 1 261 ? 3.700 -22.362 32.912 1.00 53.56 261 GLY A N 1
ATOM 2071 C CA . GLY A 1 261 ? 4.737 -22.804 33.849 1.00 53.56 261 GLY A CA 1
ATOM 2072 C C . GLY A 1 261 ? 5.200 -21.857 34.951 1.00 53.56 261 GLY A C 1
ATOM 2073 O O . GLY A 1 261 ? 5.992 -22.307 35.772 1.00 53.56 261 GLY A O 1
ATOM 2074 N N . VAL A 1 262 ? 4.729 -20.611 35.062 1.00 47.97 262 VAL A N 1
ATOM 2075 C CA . VAL A 1 262 ? 5.059 -19.800 36.254 1.00 47.97 262 VAL A CA 1
ATOM 2076 C C . VAL A 1 262 ? 3.974 -19.987 37.310 1.00 47.97 262 VAL A C 1
ATOM 2078 O O . VAL A 1 262 ? 3.010 -19.226 37.386 1.00 47.97 262 VAL A O 1
ATOM 2081 N N . LYS A 1 263 ? 4.115 -21.046 38.114 1.00 47.53 263 LYS A N 1
ATOM 2082 C CA . LYS A 1 263 ? 3.446 -21.109 39.418 1.00 47.53 263 LYS A CA 1
ATOM 2083 C C . LYS A 1 263 ? 4.108 -20.069 40.326 1.00 47.53 263 LYS A C 1
ATOM 2085 O O . LYS A 1 263 ? 5.335 -20.023 40.386 1.00 47.53 263 LYS A O 1
ATOM 2090 N N . LYS A 1 264 ? 3.284 -19.223 40.949 1.00 51.28 264 LYS A N 1
ATOM 2091 C CA . LYS A 1 264 ? 3.694 -18.349 42.056 1.00 51.28 264 LYS A CA 1
ATOM 2092 C C . LYS A 1 264 ? 4.217 -19.173 43.226 1.00 51.28 264 LYS A C 1
ATOM 2094 O O . LYS A 1 264 ? 3.681 -20.288 43.421 1.00 51.28 264 LYS A O 1
#

pLDDT: mean 82.14, std 13.99, range [39.62, 98.19]